Protein AF-A0A261C9C1-F1 (afdb_monomer_lite)

InterPro domains:
  IPR001841 Zinc finger, RING-type [PS50089] (159-203)
  IPR001841 Zinc finger, RING-type [SM00184] (159-202)
  IPR003903 Ubiquitin interacting motif [PS50330] (101-120)
  IPR013083 Zinc finger, RING/FYVE/PHD-type [G3DSA:3.30.40.10] (145-236)
  IPR027370 Zinc finger, RING-type, eukaryotic [PF13445] (159-200)
  IPR052667 E3 ubiquitin-protein ligase RING-type [PTHR47156] (138-221)

Sequence (273 aa):
FWSFWGVNLYLCGGLQILGKKTDESNWQCFLARSTYPPSLVWRIEYKIRTKNGVETVGTEDKRFFNVFWIPFREDPKYFVNGKMTIECHVEVYEIDEYGISEENELQAAISLSKKEFEKAIAKEQKKAKEEQKAKEKQKAKEEQKAKQEQKKKKDTLSCNICLEKYGEEGDRTPRVLDCGHTLCFGCCKQIAQPNQIQCPFCRVVTQLTGRTIYNLPKNYLETCMNQIKTVENIRAVTSENPKEIDHDVLAFLLQKSLSFFKNNFSKFYVSNC

Secondary structure (DSSP, 8-state):
-----------SSSEEEEEEE-SSSEEEEEEEES---TTEEEEEEEEEEETTEEEE-S--S----S--EEEEE--GGGEETTEE-EEEEEEEEE--TT--THHHHHHHHHHHHHHHHHHHHHHHHHHHHHHHHHHHHHHHHHHHHHHHHHHHHHHHTB-TTT-PBP-SSGGG-EEE-TTS-EEEHHHHHHHEETTEEE-TTT--EEE-TT--GGGSPB-HHHHHTTT--SHHHHHTTS-SSTTSS-HHHHHHHHHHHHHHHHHHHHHHTTS--

Foldseek 3Di:
DDDQPADDDDDDQAKGWGWDDPDPWKIKIFIDHDDDDPFKWKDKWKWKQFPVGIDTQDDPPPDTDPGRMGMDTDDPRQADVNDIDMDMDMDMDGDDPPDDDPVVVVVVVVVVVVVVVVVVVVVVVVVVVVVVVVVVVVVVVVVVVVVVVVVVLQVLQAFPPPSDGADDDDQSFWFAAPVRDIHGLVVCVVQDDPFWHQDPPPRDIRGQVVHDSVPGDTPCVSVLVVVPPDPVSVPVVAPPDPVPGDPVNVVVVVVVVVVVCVVCVVVVVVPPD

Structure (mmCIF, N/CA/C/O backbone):
data_AF-A0A261C9C1-F1
#
_entry.id   AF-A0A261C9C1-F1
#
loop_
_atom_site.group_PDB
_atom_site.id
_atom_site.type_symbol
_atom_site.label_atom_id
_atom_site.label_alt_id
_atom_site.label_comp_id
_atom_site.label_asym_id
_atom_site.label_entity_id
_atom_site.label_seq_id
_atom_site.pdbx_PDB_ins_code
_atom_site.Cartn_x
_atom_site.Cartn_y
_atom_site.Cartn_z
_atom_site.occupancy
_atom_site.B_iso_or_equiv
_atom_site.auth_seq_id
_atom_site.auth_comp_id
_atom_site.auth_asym_id
_atom_site.auth_atom_id
_atom_site.pdbx_PDB_model_num
ATOM 1 N N . PHE A 1 1 ? 61.785 18.010 -74.880 1.00 22.05 1 PHE A N 1
ATOM 2 C CA . PHE A 1 1 ? 60.661 17.451 -75.654 1.00 22.05 1 PHE A CA 1
ATOM 3 C C . PHE A 1 1 ? 59.808 16.626 -74.704 1.00 22.05 1 PHE A C 1
ATOM 5 O O . PHE A 1 1 ? 60.211 15.535 -74.334 1.00 22.05 1 PHE A O 1
ATOM 12 N N . TRP A 1 2 ? 58.711 17.198 -74.206 1.00 22.80 2 TRP A N 1
ATOM 13 C CA . TRP A 1 2 ? 57.797 16.526 -73.279 1.00 22.80 2 TRP A CA 1
ATOM 14 C C . TRP A 1 2 ? 56.687 15.879 -74.101 1.00 22.80 2 TRP A C 1
ATOM 16 O O . TRP A 1 2 ? 55.771 16.557 -74.557 1.00 22.80 2 TRP A O 1
ATOM 26 N N . SER A 1 3 ? 56.811 14.584 -74.363 1.00 23.52 3 SER A N 1
ATOM 27 C CA . SER A 1 3 ? 55.828 13.839 -75.145 1.00 23.52 3 SER A CA 1
ATOM 28 C C . SER A 1 3 ? 54.695 13.391 -74.219 1.00 23.52 3 SER A C 1
ATOM 30 O O . SER A 1 3 ? 54.797 12.352 -73.571 1.00 23.52 3 SER A O 1
ATOM 32 N N . PHE A 1 4 ? 53.624 14.182 -74.128 1.00 26.69 4 PHE A N 1
ATOM 33 C CA . PHE A 1 4 ? 52.354 13.743 -73.544 1.00 26.69 4 PHE A CA 1
ATOM 34 C C . PHE A 1 4 ? 51.739 12.675 -74.459 1.00 26.69 4 PHE A C 1
ATOM 36 O O . PHE A 1 4 ? 51.165 12.996 -75.497 1.00 26.69 4 PHE A O 1
ATOM 43 N N . TRP A 1 5 ? 51.856 11.400 -74.093 1.00 29.52 5 TRP A N 1
ATOM 44 C CA . TRP A 1 5 ? 51.080 10.337 -74.731 1.00 29.52 5 TRP A CA 1
ATOM 45 C C . TRP A 1 5 ? 49.722 10.251 -74.033 1.00 29.52 5 TRP A C 1
ATOM 47 O O . TRP A 1 5 ? 49.557 9.559 -73.032 1.00 29.52 5 TRP A O 1
ATOM 57 N N . GLY A 1 6 ? 48.764 11.034 -74.530 1.00 28.84 6 GLY A N 1
ATOM 58 C CA . GLY A 1 6 ? 47.377 10.997 -74.078 1.00 28.84 6 GLY A CA 1
ATOM 59 C C . GLY A 1 6 ? 46.675 9.737 -74.578 1.00 28.84 6 GLY A C 1
ATOM 60 O O . GLY A 1 6 ? 46.529 9.544 -75.784 1.00 28.84 6 GLY A O 1
ATOM 61 N N . VAL A 1 7 ? 46.208 8.899 -73.654 1.00 33.34 7 VAL A N 1
ATOM 62 C CA . VAL A 1 7 ? 45.236 7.839 -73.941 1.00 33.34 7 VAL A CA 1
ATOM 63 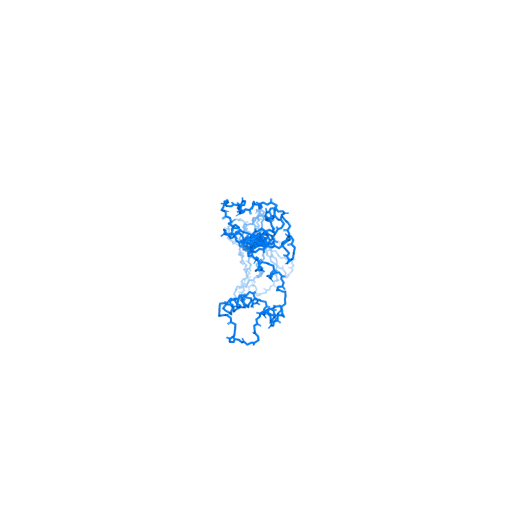C C . VAL A 1 7 ? 43.887 8.321 -73.412 1.00 33.34 7 VAL A C 1
ATOM 65 O O . VAL A 1 7 ? 43.642 8.321 -72.210 1.00 33.34 7 VAL A O 1
ATOM 68 N N . ASN A 1 8 ? 43.027 8.792 -74.317 1.00 34.25 8 ASN A N 1
ATOM 69 C CA . ASN A 1 8 ? 41.633 9.120 -74.017 1.00 34.25 8 ASN A CA 1
ATOM 70 C C . ASN A 1 8 ? 40.833 7.815 -73.886 1.00 34.25 8 ASN A C 1
ATOM 72 O O . ASN A 1 8 ? 40.664 7.111 -74.881 1.00 34.25 8 ASN A O 1
ATOM 76 N N . LEU A 1 9 ? 40.303 7.514 -72.697 1.00 33.41 9 LEU A N 1
ATOM 77 C CA . LEU A 1 9 ? 39.276 6.486 -72.514 1.00 33.41 9 LEU A CA 1
ATOM 78 C C . LEU A 1 9 ? 38.074 7.070 -71.751 1.00 33.41 9 LEU A C 1
ATOM 80 O O . LEU A 1 9 ? 38.187 7.448 -70.593 1.00 33.41 9 LEU A O 1
ATOM 84 N N . TYR A 1 10 ? 36.949 7.132 -72.467 1.00 32.03 10 TYR A N 1
ATOM 85 C CA . TYR A 1 10 ? 35.548 7.285 -72.051 1.00 32.03 10 TYR A CA 1
ATOM 86 C C . TYR A 1 10 ? 35.168 8.366 -71.019 1.00 32.03 10 TYR A C 1
ATOM 88 O O . TYR A 1 10 ? 35.300 8.235 -69.807 1.00 32.03 10 TYR A O 1
ATOM 96 N N . LEU A 1 11 ? 34.551 9.415 -71.571 1.00 36.16 11 LEU A N 1
ATOM 97 C CA . LEU A 1 11 ? 33.866 10.510 -70.897 1.00 36.16 11 LEU A CA 1
ATOM 98 C C . LEU A 1 11 ? 32.536 10.050 -70.283 1.00 36.16 11 LEU A C 1
ATOM 100 O O . LEU A 1 11 ? 31.556 9.845 -70.995 1.00 36.16 11 LEU A O 1
ATOM 104 N N . CYS A 1 12 ? 32.458 10.060 -68.957 1.00 35.34 12 CYS A N 1
ATOM 105 C CA . CYS A 1 12 ? 31.264 10.555 -68.282 1.00 35.34 12 CYS A CA 1
ATOM 106 C C . CYS A 1 12 ? 31.709 11.669 -67.320 1.00 35.34 12 CYS A C 1
ATOM 108 O O . CYS A 1 12 ? 32.380 11.417 -66.323 1.00 35.34 12 CYS A O 1
ATOM 110 N N . GLY A 1 13 ? 31.422 12.931 -67.659 1.00 47.66 13 GLY A N 1
ATOM 111 C CA . GLY A 1 13 ? 31.551 14.055 -66.720 1.00 47.66 13 GLY A CA 1
ATOM 112 C C . GLY A 1 13 ? 32.915 14.756 -66.577 1.00 47.66 13 GLY A C 1
ATOM 113 O O . GLY A 1 13 ? 33.110 15.443 -65.575 1.00 47.66 13 GLY A O 1
ATOM 114 N N . GLY A 1 14 ? 33.844 14.658 -67.534 1.00 54.84 14 GLY A N 1
ATOM 115 C CA . GLY A 1 14 ? 35.066 15.491 -67.540 1.00 54.84 14 GLY A CA 1
ATOM 116 C C . GLY A 1 14 ? 36.196 15.031 -66.605 1.00 54.84 14 GLY A C 1
ATOM 117 O O . GLY A 1 14 ? 37.011 15.848 -66.181 1.00 54.84 14 GLY A O 1
ATOM 118 N N . LEU A 1 15 ? 36.226 13.740 -66.272 1.00 57.50 15 LEU A N 1
ATOM 119 C CA . LEU A 1 15 ? 37.323 13.075 -65.564 1.00 57.50 15 LEU A CA 1
ATOM 120 C C . LEU A 1 15 ? 38.410 12.634 -66.554 1.00 57.50 15 LEU A C 1
ATOM 122 O O . LEU A 1 15 ? 38.095 12.101 -67.616 1.00 57.50 15 LEU A O 1
ATOM 126 N N . GLN A 1 16 ? 39.678 12.853 -66.210 1.00 61.84 16 GLN A N 1
ATOM 127 C CA . GLN A 1 16 ? 40.841 12.471 -67.016 1.00 61.84 16 GLN A CA 1
ATOM 128 C C . GLN A 1 16 ? 41.839 11.685 -66.172 1.00 61.84 16 GLN A C 1
ATOM 130 O O . GLN A 1 16 ? 42.144 12.081 -65.053 1.00 61.84 16 GLN A O 1
ATOM 135 N N . ILE A 1 17 ? 42.389 10.600 -66.716 1.00 67.56 17 ILE A N 1
ATOM 136 C CA . ILE A 1 17 ? 43.522 9.900 -66.103 1.00 67.56 17 ILE A CA 1
ATOM 137 C C . ILE A 1 17 ? 44.801 10.485 -66.693 1.00 67.56 17 ILE A C 1
ATOM 139 O O . ILE A 1 17 ? 44.991 10.491 -67.909 1.00 67.56 17 ILE A O 1
ATOM 143 N N . LEU A 1 18 ? 45.681 10.975 -65.830 1.00 67.31 18 LEU A N 1
ATOM 144 C CA . LEU A 1 18 ? 46.956 11.565 -66.205 1.00 67.31 18 LEU A CA 1
ATOM 145 C C . LEU A 1 18 ? 48.093 10.736 -65.614 1.00 67.31 18 LEU A C 1
ATOM 147 O O . LEU A 1 18 ? 48.081 10.383 -64.438 1.00 67.31 18 LEU A O 1
ATOM 151 N N . GLY A 1 19 ? 49.084 10.422 -66.445 1.00 71.44 19 GLY A N 1
ATOM 152 C CA . GLY A 1 19 ? 50.324 9.775 -66.028 1.00 71.44 19 GLY A CA 1
ATOM 153 C C . GLY A 1 19 ? 51.467 10.781 -65.994 1.00 71.44 19 GLY A C 1
ATOM 154 O O . GLY A 1 19 ? 51.681 11.512 -66.962 1.00 71.44 19 GLY A O 1
ATOM 155 N N . LYS A 1 20 ? 52.222 10.806 -64.897 1.00 73.00 20 LYS A N 1
ATOM 156 C CA . LYS A 1 20 ? 53.445 11.594 -64.748 1.00 73.00 20 LYS A CA 1
ATOM 157 C C . LYS A 1 20 ? 54.581 10.693 -64.276 1.00 73.00 20 LYS A C 1
ATOM 159 O O . LYS A 1 20 ? 54.454 10.007 -63.267 1.00 73.00 20 LYS A O 1
ATOM 164 N N . LYS A 1 21 ? 55.714 10.739 -64.975 1.00 73.94 21 LYS A N 1
ATOM 165 C CA . LYS A 1 21 ? 56.963 10.125 -64.516 1.00 73.94 21 LYS A CA 1
ATOM 166 C C . LYS A 1 21 ? 57.607 11.045 -63.473 1.00 73.94 21 LYS A C 1
ATOM 168 O O . LYS A 1 21 ? 57.792 12.233 -63.746 1.00 73.94 21 LYS A O 1
ATOM 173 N N . THR A 1 22 ? 57.859 10.541 -62.266 1.00 69.25 22 THR A N 1
ATOM 174 C CA . THR A 1 22 ? 58.427 11.341 -61.163 1.00 69.25 22 THR A CA 1
ATOM 175 C C . THR A 1 22 ? 59.947 11.277 -61.116 1.00 69.25 22 THR A C 1
ATOM 177 O O . THR A 1 22 ? 60.575 12.265 -60.753 1.00 69.25 22 THR A O 1
ATOM 180 N N . ASP A 1 23 ? 60.527 10.152 -61.531 1.00 74.19 23 ASP A N 1
ATOM 181 C CA . ASP A 1 23 ? 61.964 9.940 -61.735 1.00 74.19 23 ASP A CA 1
ATOM 182 C C . ASP A 1 23 ? 62.184 8.805 -62.756 1.00 74.19 23 ASP A C 1
ATOM 184 O O . ASP A 1 23 ? 61.228 8.326 -63.362 1.00 74.19 23 ASP A O 1
ATOM 188 N N . GLU A 1 24 ? 63.426 8.362 -62.978 1.00 67.38 24 GLU A N 1
ATOM 189 C CA . GLU A 1 24 ? 63.759 7.330 -63.974 1.00 67.38 24 GLU A CA 1
ATOM 190 C C . GLU A 1 24 ? 63.031 5.991 -63.780 1.00 67.38 24 GLU A C 1
ATOM 192 O O . GLU A 1 24 ? 62.862 5.264 -64.759 1.00 67.38 24 GLU A O 1
ATOM 197 N N . SER A 1 25 ? 62.576 5.677 -62.564 1.00 69.19 25 SER A N 1
ATOM 198 C CA . SER A 1 25 ? 61.991 4.381 -62.200 1.00 69.19 25 SER A CA 1
ATOM 199 C C . SER A 1 25 ? 60.564 4.457 -61.652 1.00 69.19 25 SER A C 1
ATOM 201 O O . SER A 1 25 ? 59.957 3.407 -61.451 1.00 69.19 25 SER A O 1
ATOM 203 N N . ASN A 1 26 ? 60.017 5.644 -61.386 1.00 71.06 26 ASN A N 1
ATOM 204 C CA . ASN A 1 26 ? 58.726 5.802 -60.720 1.00 71.06 26 ASN A CA 1
ATOM 205 C C . ASN A 1 26 ? 57.710 6.564 -61.572 1.00 71.06 26 ASN A C 1
ATOM 207 O O . ASN A 1 26 ? 57.992 7.616 -62.156 1.00 71.06 26 ASN A O 1
ATOM 211 N N . TRP A 1 27 ? 56.490 6.036 -61.576 1.00 69.62 27 TRP A N 1
ATOM 212 C CA . TRP A 1 27 ? 55.330 6.631 -62.215 1.00 69.62 27 TRP A CA 1
ATOM 213 C C . TRP A 1 27 ? 54.269 6.964 -61.174 1.00 69.62 27 TRP A C 1
ATOM 215 O O . TRP A 1 27 ? 54.054 6.243 -60.200 1.00 69.62 27 TRP A O 1
ATOM 225 N N . GLN A 1 28 ? 53.579 8.072 -61.411 1.00 68.38 28 GLN A N 1
ATOM 226 C CA . GLN A 1 28 ? 52.366 8.445 -60.708 1.00 68.38 28 GLN A CA 1
ATOM 227 C C . GLN A 1 28 ? 51.236 8.565 -61.720 1.00 68.38 28 GLN A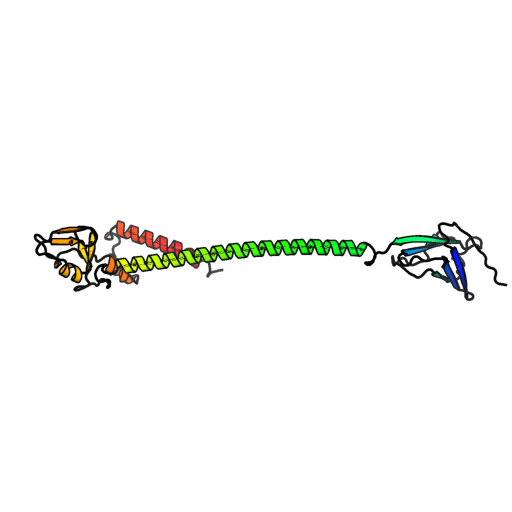 C 1
ATOM 229 O O . GLN A 1 28 ? 51.334 9.323 -62.687 1.00 68.38 28 GLN A O 1
ATOM 234 N N . CYS A 1 29 ? 50.152 7.838 -61.481 1.00 72.00 29 CYS A N 1
ATOM 235 C CA . CYS A 1 29 ? 48.903 8.027 -62.206 1.00 72.00 29 CYS A CA 1
ATOM 236 C C . CYS A 1 29 ? 47.905 8.721 -61.295 1.00 72.00 29 CYS A C 1
ATOM 238 O O . CYS A 1 29 ? 47.776 8.348 -60.133 1.00 72.00 29 CYS A O 1
ATOM 240 N N . PHE A 1 30 ? 47.210 9.730 -61.807 1.00 66.69 30 PHE A N 1
ATOM 241 C CA . PHE A 1 30 ? 46.207 10.454 -61.044 1.00 66.69 30 PHE A CA 1
ATOM 242 C C . PHE A 1 30 ? 44.971 10.778 -61.867 1.00 66.69 30 PHE A C 1
ATOM 244 O O . PHE A 1 30 ? 45.040 10.975 -63.080 1.00 66.69 30 PHE A O 1
ATOM 251 N N . LEU A 1 31 ? 43.835 10.831 -61.185 1.00 67.00 31 LEU A N 1
ATOM 252 C CA . LEU A 1 31 ? 42.554 11.214 -61.748 1.00 67.00 31 LEU A CA 1
ATOM 253 C C . LEU A 1 31 ? 42.362 12.725 -61.561 1.00 67.00 31 LEU A C 1
ATOM 255 O O . LEU A 1 31 ? 42.351 13.226 -60.440 1.00 67.00 31 LEU A O 1
ATOM 259 N N . ALA A 1 32 ? 42.233 13.463 -62.659 1.00 60.44 32 ALA A N 1
ATOM 260 C CA . ALA A 1 32 ? 42.021 14.904 -62.676 1.00 60.44 32 ALA A CA 1
ATOM 261 C C . ALA A 1 32 ? 40.589 15.247 -63.110 1.00 60.44 32 ALA A C 1
ATOM 263 O O . ALA A 1 32 ? 40.065 14.676 -64.067 1.00 60.44 32 ALA A O 1
ATOM 264 N N . ARG A 1 33 ? 39.967 16.223 -62.437 1.00 62.78 33 ARG A N 1
ATOM 265 C CA . ARG A 1 33 ? 38.695 16.844 -62.843 1.00 62.78 33 ARG A CA 1
ATOM 266 C C . ARG A 1 33 ? 38.773 18.362 -62.679 1.00 62.78 33 ARG A C 1
ATOM 268 O O . ARG A 1 33 ? 39.450 18.853 -61.781 1.00 62.78 33 ARG A O 1
ATOM 275 N N . SER A 1 34 ? 38.071 19.099 -63.542 1.00 48.66 34 SER A N 1
ATOM 276 C CA . SER A 1 34 ? 38.115 20.570 -63.578 1.00 48.66 34 SER A CA 1
ATOM 277 C C . SER A 1 34 ? 37.261 21.274 -62.510 1.00 48.66 34 SER A C 1
ATOM 279 O O . SER A 1 34 ? 37.490 22.456 -62.267 1.00 48.66 34 SER A O 1
ATOM 281 N N . THR A 1 35 ? 36.280 20.608 -61.889 1.00 51.56 35 THR A N 1
ATOM 282 C CA . THR A 1 35 ? 35.366 21.216 -60.903 1.00 51.56 35 THR A CA 1
ATOM 283 C C . THR A 1 35 ? 34.941 20.202 -59.836 1.00 51.56 35 THR A C 1
ATOM 285 O O . THR A 1 35 ? 34.535 19.085 -60.160 1.00 51.56 35 THR A O 1
ATOM 288 N N . TYR A 1 36 ? 35.035 20.595 -58.560 1.00 55.22 36 TYR A N 1
ATOM 289 C CA . TYR A 1 36 ? 34.700 19.758 -57.401 1.00 55.22 36 TYR A CA 1
ATOM 290 C C . TYR A 1 36 ? 33.465 20.306 -56.669 1.00 55.22 36 TYR A C 1
ATOM 292 O O . TYR A 1 36 ? 33.512 21.438 -56.186 1.00 55.22 36 TYR A O 1
ATOM 300 N N . PRO A 1 37 ? 32.383 19.523 -56.520 1.00 53.97 37 PRO A N 1
ATOM 301 C CA . PRO A 1 37 ? 31.408 19.734 -55.455 1.00 53.97 37 PRO A CA 1
ATOM 302 C C . PRO A 1 37 ? 32.034 19.299 -54.112 1.00 53.97 37 PRO A C 1
ATOM 304 O O . PRO A 1 37 ? 32.495 18.160 -54.025 1.00 53.97 37 PRO A O 1
ATOM 307 N N . PRO A 1 38 ? 32.065 20.149 -53.069 1.00 52.56 38 PRO A N 1
ATOM 308 C CA . PRO A 1 38 ? 32.711 19.836 -51.785 1.00 52.56 38 PRO A CA 1
ATOM 309 C C . PRO A 1 38 ? 32.107 18.653 -51.005 1.00 52.56 38 PRO A C 1
ATOM 311 O O . PRO A 1 38 ? 32.744 18.157 -50.083 1.00 52.56 38 PRO A O 1
ATOM 314 N N . SER A 1 39 ? 30.890 18.218 -51.343 1.00 54.69 39 SER A N 1
ATOM 315 C CA . SER A 1 39 ? 30.097 17.225 -50.598 1.00 54.69 39 SER A CA 1
ATOM 316 C C . SER A 1 39 ? 30.191 15.789 -51.130 1.00 54.69 39 SER A C 1
ATOM 318 O O . SER A 1 39 ? 29.520 14.897 -50.611 1.00 54.69 39 SER A O 1
ATOM 320 N N . LEU A 1 40 ? 30.989 15.552 -52.176 1.00 57.31 40 LEU A N 1
ATOM 321 C CA . LEU A 1 40 ? 31.121 14.231 -52.788 1.00 57.31 40 LEU A CA 1
ATOM 322 C C . LEU A 1 40 ? 32.403 13.546 -52.343 1.00 57.31 40 LEU A C 1
ATOM 324 O O . LEU A 1 40 ? 33.500 14.072 -52.537 1.00 57.31 40 LEU A O 1
ATOM 328 N N . VAL A 1 41 ? 32.261 12.327 -51.836 1.00 59.25 41 VAL A N 1
ATOM 329 C CA . VAL A 1 41 ? 33.380 11.456 -51.493 1.00 59.25 41 VAL A CA 1
ATOM 330 C C . VAL A 1 41 ? 33.450 10.266 -52.439 1.00 59.25 41 VAL A C 1
ATOM 332 O O . VAL A 1 41 ? 32.442 9.761 -52.927 1.00 59.25 41 VAL A O 1
ATOM 335 N N . TRP A 1 42 ? 34.681 9.868 -52.752 1.00 61.44 42 TRP A N 1
ATOM 336 C CA . TRP A 1 42 ? 34.996 8.992 -53.868 1.00 61.44 42 TRP A CA 1
ATOM 337 C C . TRP A 1 42 ? 35.684 7.740 -53.343 1.00 61.44 42 TRP A C 1
ATOM 339 O O . TRP A 1 42 ? 36.585 7.808 -52.501 1.00 61.44 42 TRP A O 1
ATOM 349 N N . ARG A 1 43 ? 35.286 6.592 -53.879 1.00 64.81 43 ARG A N 1
ATOM 350 C CA . ARG A 1 43 ? 36.057 5.358 -53.800 1.00 64.81 43 ARG A CA 1
ATOM 351 C C . ARG A 1 43 ? 36.640 5.102 -55.180 1.00 64.81 43 ARG A C 1
ATOM 353 O O . ARG A 1 43 ? 35.903 5.047 -56.160 1.00 64.81 43 ARG A O 1
ATOM 360 N N . ILE A 1 44 ? 37.962 4.992 -55.250 1.00 65.25 44 ILE A N 1
ATOM 361 C CA . ILE A 1 44 ? 38.682 4.806 -56.507 1.00 65.25 44 ILE A CA 1
ATOM 362 C C . ILE A 1 44 ? 39.454 3.494 -56.424 1.00 65.25 44 ILE A C 1
ATOM 364 O O . ILE A 1 44 ? 40.303 3.329 -55.551 1.00 65.25 44 ILE A O 1
ATOM 368 N N . GLU A 1 45 ? 39.169 2.574 -57.338 1.00 70.56 45 GLU A N 1
ATOM 369 C CA . GLU A 1 45 ? 39.910 1.328 -57.508 1.00 70.56 45 GLU A CA 1
ATOM 370 C C . GLU A 1 45 ? 40.701 1.386 -58.819 1.00 70.56 45 GLU A C 1
ATOM 372 O O . GLU A 1 45 ? 40.133 1.552 -59.901 1.00 70.56 45 GLU A O 1
ATOM 377 N N . TYR A 1 46 ? 42.021 1.228 -58.730 1.00 71.19 46 TYR A N 1
ATOM 378 C CA . TYR A 1 46 ? 42.898 1.150 -59.894 1.00 71.19 46 TYR A CA 1
ATOM 379 C C . TYR A 1 46 ? 43.293 -0.297 -60.169 1.00 71.19 46 TYR A C 1
ATOM 381 O O . TYR A 1 46 ? 43.744 -1.019 -59.277 1.00 71.19 46 TYR A O 1
ATOM 389 N N . LYS A 1 47 ? 43.171 -0.707 -61.428 1.00 74.94 47 LYS A N 1
ATOM 390 C CA . LYS A 1 47 ? 43.544 -2.031 -61.921 1.00 74.94 47 LYS A CA 1
ATOM 391 C C . LYS A 1 47 ? 44.580 -1.895 -63.023 1.00 74.94 47 LYS A C 1
ATOM 393 O O . LYS A 1 47 ? 44.411 -1.099 -63.944 1.00 74.94 47 LYS A O 1
ATOM 398 N N . ILE A 1 48 ? 45.651 -2.676 -62.943 1.00 76.69 48 ILE A N 1
ATOM 399 C CA . ILE A 1 48 ? 46.679 -2.751 -63.979 1.00 76.69 48 ILE A CA 1
ATOM 400 C C . ILE A 1 48 ? 46.592 -4.094 -64.690 1.00 76.69 48 ILE A C 1
ATOM 402 O O . ILE A 1 48 ? 46.446 -5.147 -64.067 1.00 76.69 48 ILE A O 1
ATOM 406 N N . ARG A 1 49 ? 46.700 -4.075 -66.016 1.00 77.19 49 ARG A N 1
ATOM 407 C CA . ARG A 1 49 ? 46.774 -5.312 -66.791 1.00 77.19 49 ARG A CA 1
ATOM 408 C C . ARG A 1 49 ? 48.212 -5.820 -66.821 1.00 77.19 49 ARG A C 1
ATOM 410 O O . ARG A 1 49 ? 49.119 -5.092 -67.213 1.00 77.19 49 ARG A O 1
ATOM 417 N N . THR A 1 50 ? 48.406 -7.082 -66.461 1.00 80.75 50 THR A N 1
ATOM 418 C CA . THR A 1 50 ? 49.692 -7.784 -66.514 1.00 80.75 50 THR A CA 1
ATOM 419 C C . THR A 1 50 ? 49.613 -8.965 -67.476 1.00 80.75 50 THR A C 1
ATOM 421 O O . THR A 1 50 ? 48.543 -9.355 -67.948 1.00 80.75 50 THR A O 1
ATOM 424 N N . LYS A 1 51 ? 50.762 -9.576 -67.778 1.00 78.38 51 LYS A N 1
ATOM 425 C CA . LYS A 1 51 ? 50.814 -10.808 -68.587 1.00 78.38 51 LYS A CA 1
ATOM 426 C C . LYS A 1 51 ? 50.036 -11.981 -67.967 1.00 78.38 51 LYS A C 1
ATOM 428 O O . LYS A 1 51 ? 49.676 -12.907 -68.683 1.00 78.38 51 LYS A O 1
ATOM 433 N N . ASN A 1 52 ? 49.790 -11.931 -66.656 1.00 79.50 52 ASN A N 1
ATOM 434 C CA . ASN A 1 52 ? 49.123 -12.980 -65.888 1.00 79.50 52 ASN A CA 1
ATOM 435 C C . ASN A 1 52 ? 47.638 -12.671 -65.615 1.00 79.50 52 ASN A C 1
ATOM 437 O O . ASN A 1 52 ? 46.979 -13.458 -64.943 1.00 79.50 52 ASN A O 1
ATOM 441 N N . GLY A 1 53 ? 47.105 -11.546 -66.109 1.00 81.69 53 GLY A N 1
ATOM 442 C CA . GLY A 1 53 ? 45.718 -11.140 -65.877 1.00 81.69 53 GLY A CA 1
ATOM 443 C C . GLY A 1 53 ? 45.595 -9.670 -65.487 1.00 81.69 53 GLY A C 1
ATOM 444 O O . GLY A 1 53 ? 46.270 -8.811 -66.046 1.00 81.69 53 GLY A O 1
ATOM 445 N N . VAL A 1 54 ? 44.697 -9.369 -64.554 1.00 79.12 54 VAL A N 1
ATOM 446 C CA . VAL A 1 54 ? 44.485 -8.016 -64.025 1.00 79.12 54 VAL A CA 1
ATOM 447 C C . VAL A 1 54 ? 44.841 -8.027 -62.543 1.00 79.12 54 VAL A C 1
ATOM 449 O O . VAL A 1 54 ? 44.328 -8.857 -61.798 1.00 79.12 54 VAL A O 1
ATOM 452 N N . GLU A 1 55 ? 45.726 -7.127 -62.127 1.00 77.00 55 GLU A N 1
ATOM 453 C CA . GLU A 1 55 ? 46.122 -6.928 -60.731 1.00 77.00 55 GLU A CA 1
ATOM 454 C C . GLU A 1 55 ? 45.503 -5.619 -60.224 1.00 77.00 55 GLU A C 1
ATOM 456 O O . GLU A 1 55 ? 45.583 -4.589 -60.896 1.00 77.00 55 GLU A O 1
ATOM 461 N N . THR A 1 56 ? 44.887 -5.632 -59.041 1.00 70.31 56 THR A N 1
ATOM 462 C CA . THR A 1 56 ? 44.457 -4.393 -58.376 1.00 70.31 56 THR A CA 1
ATOM 463 C C . THR A 1 56 ? 45.688 -3.722 -57.768 1.00 70.31 56 THR A C 1
ATOM 465 O O . THR A 1 56 ? 46.407 -4.325 -56.975 1.00 70.31 56 THR A O 1
ATOM 468 N N . VAL A 1 57 ? 45.953 -2.475 -58.159 1.00 64.31 57 VAL A N 1
ATOM 469 C CA . VAL A 1 57 ? 47.102 -1.681 -57.697 1.00 64.31 57 VAL A CA 1
ATOM 470 C C . VAL A 1 57 ? 46.549 -0.451 -56.992 1.00 64.31 57 VAL A C 1
ATOM 472 O O . VAL A 1 57 ? 46.517 0.651 -57.530 1.00 64.31 57 VAL A O 1
ATOM 475 N N . GLY A 1 58 ? 46.013 -0.671 -55.798 1.00 59.78 58 GLY A N 1
ATOM 476 C CA . GLY A 1 58 ? 45.312 0.331 -55.004 1.00 59.78 58 GLY A CA 1
ATOM 477 C C . GLY A 1 58 ? 44.996 -0.205 -53.611 1.00 59.78 58 GLY A C 1
ATOM 478 O O . GLY A 1 58 ? 45.264 -1.366 -53.312 1.00 59.78 58 GLY A O 1
ATOM 479 N N . THR A 1 59 ? 44.466 0.646 -52.736 1.00 52.91 59 THR A N 1
ATOM 480 C CA . THR A 1 59 ? 44.157 0.269 -51.353 1.00 52.91 59 THR A CA 1
ATOM 481 C C . THR A 1 59 ? 42.996 -0.728 -51.309 1.00 52.91 59 THR A C 1
ATOM 483 O O . THR A 1 59 ? 41.872 -0.371 -51.647 1.00 52.91 59 THR A O 1
ATOM 486 N N . GLU A 1 60 ? 43.254 -1.954 -50.842 1.00 46.81 60 GLU A N 1
ATOM 487 C CA . GLU A 1 60 ? 42.208 -2.911 -50.422 1.00 46.81 60 GLU A CA 1
ATOM 488 C C . GLU A 1 60 ? 41.382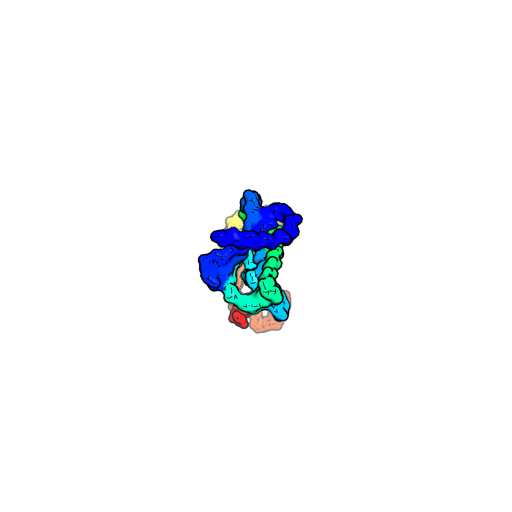 -2.367 -49.240 1.00 46.81 60 GLU A C 1
ATOM 490 O O . GLU A 1 60 ? 40.252 -2.793 -48.988 1.00 46.81 60 GLU A O 1
ATOM 495 N N . ASP A 1 61 ? 41.937 -1.384 -48.529 1.00 47.22 61 ASP A N 1
ATOM 496 C CA . ASP A 1 61 ? 41.255 -0.668 -47.470 1.00 47.22 61 ASP A CA 1
ATOM 497 C C . ASP A 1 61 ? 40.140 0.183 -48.072 1.00 47.22 61 ASP A C 1
ATOM 499 O O . ASP A 1 61 ? 40.396 1.160 -48.776 1.00 47.22 61 ASP A O 1
ATOM 503 N N . LYS A 1 62 ? 38.898 -0.169 -47.728 1.00 48.12 62 LYS A N 1
ATOM 504 C CA . LYS A 1 62 ? 37.618 0.493 -48.046 1.00 48.12 62 LYS A CA 1
ATOM 505 C C . LYS A 1 62 ? 37.513 1.963 -47.579 1.00 48.12 62 LYS A C 1
ATOM 507 O O . LYS A 1 62 ? 36.422 2.447 -47.292 1.00 48.12 62 LYS A O 1
ATOM 512 N N . ARG A 1 63 ? 38.633 2.666 -47.424 1.00 48.53 63 ARG A N 1
ATOM 513 C CA . ARG A 1 63 ? 38.727 4.038 -46.944 1.00 48.53 63 ARG A CA 1
ATOM 514 C C . ARG A 1 63 ? 38.431 5.012 -48.074 1.00 48.53 63 ARG A C 1
ATOM 516 O O . ARG A 1 63 ? 38.824 4.839 -49.223 1.00 48.53 63 ARG A O 1
ATOM 523 N N . PHE A 1 64 ? 37.722 6.058 -47.699 1.00 53.56 64 PHE A N 1
ATOM 524 C CA . PHE A 1 64 ? 37.379 7.176 -48.548 1.00 53.56 64 PHE A CA 1
ATOM 525 C C . PHE A 1 64 ? 38.553 8.153 -48.564 1.00 53.56 64 PHE A C 1
ATOM 527 O O . PHE A 1 64 ? 38.948 8.661 -47.514 1.00 53.56 64 PHE A O 1
ATOM 534 N N . PHE A 1 65 ? 39.152 8.385 -49.731 1.00 49.84 65 PHE A N 1
ATOM 535 C CA . PHE A 1 65 ? 40.359 9.202 -49.844 1.00 49.84 65 PHE A CA 1
ATOM 536 C C . PHE A 1 65 ? 40.109 10.464 -50.675 1.00 49.84 65 PHE A C 1
ATOM 538 O O . PHE A 1 65 ? 39.528 10.407 -51.752 1.00 49.84 65 PHE A O 1
ATOM 545 N N . ASN A 1 66 ? 40.685 11.584 -50.226 1.00 49.16 66 ASN A N 1
ATOM 546 C CA . ASN A 1 66 ? 40.976 12.760 -51.063 1.00 49.16 66 ASN A CA 1
ATOM 547 C C . ASN A 1 66 ? 42.259 12.570 -51.904 1.00 49.16 66 ASN A C 1
ATOM 549 O O . ASN A 1 66 ? 42.810 13.527 -52.447 1.00 49.16 66 ASN A O 1
ATOM 553 N N . VAL A 1 67 ? 42.803 11.350 -51.951 1.00 52.28 67 VAL A N 1
ATOM 554 C CA . VAL A 1 67 ? 44.060 11.040 -52.635 1.00 52.28 67 VAL A CA 1
ATOM 555 C C . VAL A 1 67 ? 43.727 10.475 -54.009 1.00 52.28 67 VAL A C 1
ATOM 557 O O . VAL A 1 67 ? 43.387 9.307 -54.160 1.00 52.28 67 VAL A O 1
ATOM 560 N N . PHE A 1 68 ? 43.815 11.335 -55.020 1.00 63.62 68 PHE A N 1
ATOM 561 C CA . PHE A 1 68 ? 43.443 11.026 -56.403 1.00 63.62 68 PHE A CA 1
ATOM 562 C C . PHE A 1 68 ? 44.567 10.369 -57.214 1.00 63.62 68 PHE A C 1
ATOM 564 O O . PHE A 1 68 ? 44.453 10.292 -58.434 1.00 63.62 68 PHE A O 1
ATOM 571 N N . TRP A 1 69 ? 45.659 9.932 -56.578 1.00 62.97 69 TRP A N 1
ATOM 572 C CA . TRP A 1 69 ? 46.850 9.429 -57.261 1.00 62.97 69 TRP A CA 1
ATOM 573 C C . TRP A 1 69 ? 47.361 8.110 -56.679 1.00 62.97 69 TRP A C 1
ATOM 575 O O . TRP A 1 69 ? 47.325 7.902 -55.469 1.00 62.97 69 TRP A O 1
ATOM 585 N N . ILE A 1 70 ? 47.871 7.244 -57.555 1.00 67.12 70 ILE A N 1
ATOM 586 C CA . ILE A 1 70 ? 48.558 5.999 -57.212 1.00 67.12 70 ILE A CA 1
ATOM 587 C C . ILE A 1 70 ? 50.014 6.043 -57.697 1.00 67.12 70 ILE A C 1
ATOM 589 O O . ILE A 1 70 ? 50.264 6.296 -58.882 1.00 67.12 70 ILE A O 1
ATOM 593 N N . PRO A 1 71 ? 51.000 5.813 -56.812 1.00 66.25 71 PRO A N 1
ATOM 594 C CA . PRO A 1 71 ? 52.374 5.576 -57.225 1.00 66.25 71 PRO A CA 1
ATOM 595 C C . PRO A 1 71 ? 52.585 4.111 -57.596 1.00 66.25 71 PRO A C 1
ATOM 597 O O . PRO A 1 71 ? 52.078 3.210 -56.929 1.00 66.25 71 PRO A O 1
ATOM 600 N N . PHE A 1 72 ? 53.422 3.861 -58.595 1.00 69.69 72 PHE A N 1
ATOM 601 C CA . PHE A 1 72 ? 53.982 2.535 -58.830 1.00 69.69 72 PHE A CA 1
ATOM 602 C C . PHE A 1 72 ? 55.358 2.629 -59.490 1.00 69.69 72 PHE A C 1
ATOM 604 O O . PHE A 1 72 ? 55.703 3.607 -60.157 1.00 69.69 72 PHE A O 1
ATOM 611 N N . ARG A 1 73 ? 56.160 1.586 -59.283 1.00 68.06 73 ARG A N 1
ATOM 612 C CA . ARG A 1 73 ? 57.483 1.455 -59.890 1.00 68.06 73 ARG A CA 1
ATOM 613 C C . ARG A 1 73 ? 57.348 0.905 -61.307 1.00 68.06 73 ARG A C 1
ATOM 615 O O . ARG A 1 73 ? 56.517 0.032 -61.552 1.00 68.06 73 ARG A O 1
ATOM 622 N N . GLU A 1 74 ? 58.173 1.399 -62.221 1.00 70.81 74 GLU A N 1
ATOM 623 C CA . GLU A 1 74 ? 58.309 0.853 -63.567 1.00 70.81 74 GLU A CA 1
ATOM 624 C C . GLU A 1 74 ? 58.811 -0.593 -63.461 1.00 70.81 74 GLU A C 1
ATOM 626 O O . GLU A 1 74 ? 59.961 -0.851 -63.107 1.00 70.81 74 GLU A O 1
ATOM 631 N N . ASP A 1 75 ? 57.905 -1.538 -63.700 1.00 74.69 75 ASP A N 1
ATOM 632 C CA . ASP A 1 75 ? 58.167 -2.971 -63.638 1.00 74.69 75 ASP A CA 1
ATOM 633 C C . ASP A 1 75 ? 57.770 -3.589 -64.987 1.00 74.69 75 ASP A C 1
ATOM 635 O O . ASP A 1 75 ? 56.619 -3.422 -65.416 1.00 74.69 75 ASP A O 1
ATOM 639 N N . PRO A 1 76 ? 58.679 -4.317 -65.668 1.00 79.81 76 PRO A N 1
ATOM 640 C CA . PRO A 1 76 ? 58.383 -4.993 -66.928 1.00 79.81 76 PRO A CA 1
ATOM 641 C C . PRO A 1 76 ? 57.121 -5.863 -66.896 1.00 79.81 76 PRO A C 1
ATOM 643 O O . PRO A 1 76 ? 56.499 -6.068 -67.937 1.00 79.81 76 PRO A O 1
ATOM 646 N N . LYS A 1 77 ? 56.700 -6.362 -65.724 1.00 80.81 77 LYS A N 1
ATOM 647 C CA . LYS A 1 77 ? 55.479 -7.171 -65.588 1.00 80.81 77 LYS A CA 1
ATOM 648 C C . LYS A 1 77 ? 54.187 -6.421 -65.946 1.00 80.81 77 LYS A C 1
ATOM 650 O O . LYS A 1 77 ? 53.205 -7.073 -66.304 1.00 80.81 77 LYS A O 1
ATOM 655 N N . TYR A 1 78 ? 54.187 -5.087 -65.876 1.00 77.19 78 TYR A N 1
ATOM 656 C CA . TYR A 1 78 ? 53.036 -4.229 -66.188 1.00 77.19 78 TYR A CA 1
ATOM 657 C C . TYR A 1 78 ? 52.913 -3.873 -67.677 1.00 77.19 78 TYR A C 1
ATOM 659 O O . TYR A 1 78 ? 51.949 -3.225 -68.086 1.00 77.19 78 TYR A O 1
ATOM 667 N N . PHE A 1 79 ? 53.870 -4.299 -68.504 1.00 78.44 79 PHE A N 1
ATOM 668 C CA . PHE A 1 79 ? 53.858 -4.061 -69.941 1.00 78.44 79 PHE A CA 1
ATOM 669 C C . PHE A 1 79 ? 53.490 -5.344 -70.682 1.00 78.44 79 PHE A C 1
ATOM 671 O O . PHE A 1 79 ? 54.217 -6.336 -70.657 1.00 78.44 79 PHE A O 1
ATOM 678 N N . VAL A 1 80 ? 52.371 -5.311 -71.402 1.00 77.94 80 VAL A N 1
ATOM 679 C CA . VAL A 1 80 ? 51.933 -6.397 -72.283 1.00 77.94 80 VAL A CA 1
ATOM 680 C C . VAL A 1 80 ? 52.080 -5.911 -73.721 1.00 77.94 80 VAL A C 1
ATOM 682 O O . VAL A 1 80 ? 51.480 -4.911 -74.112 1.00 77.94 80 VAL A O 1
ATOM 685 N N . ASN A 1 81 ? 52.921 -6.582 -74.515 1.00 81.69 81 ASN A N 1
ATOM 686 C CA . ASN A 1 81 ? 53.269 -6.172 -75.886 1.00 81.69 81 ASN A CA 1
ATOM 687 C C . ASN A 1 81 ? 53.800 -4.724 -75.976 1.00 81.69 81 ASN A C 1
ATOM 689 O O . ASN A 1 81 ? 53.434 -3.969 -76.877 1.00 81.69 81 ASN A O 1
ATOM 693 N N . GLY A 1 82 ? 54.622 -4.317 -75.001 1.00 75.25 82 GLY A N 1
ATOM 694 C CA . GLY A 1 82 ? 55.187 -2.964 -74.920 1.00 75.25 82 GLY A CA 1
ATOM 695 C C . GLY A 1 82 ? 54.184 -1.874 -74.529 1.00 75.25 82 GLY A C 1
ATOM 696 O O . GLY A 1 82 ? 54.536 -0.697 -74.540 1.00 75.25 82 GLY A O 1
ATOM 697 N N . LYS A 1 83 ? 52.944 -2.238 -74.176 1.00 74.50 83 LYS A N 1
ATOM 698 C CA . LYS A 1 83 ? 51.898 -1.305 -73.748 1.00 74.50 83 LYS A CA 1
ATOM 699 C C . LYS A 1 83 ? 51.504 -1.567 -72.300 1.00 74.50 83 LYS A C 1
ATOM 701 O O . LYS A 1 83 ? 51.247 -2.704 -71.914 1.00 74.50 83 LYS A O 1
ATOM 706 N N . MET A 1 84 ? 51.407 -0.497 -71.523 1.00 74.69 84 MET A N 1
ATOM 707 C CA . MET A 1 84 ? 50.827 -0.514 -70.183 1.00 74.69 84 MET A CA 1
ATOM 708 C C . MET A 1 84 ? 49.366 -0.068 -70.270 1.00 74.69 84 MET A C 1
ATOM 710 O O . MET A 1 84 ? 49.056 0.892 -70.973 1.00 74.69 84 MET A O 1
ATOM 714 N N . THR A 1 85 ? 48.465 -0.775 -69.587 1.00 76.00 85 THR A N 1
ATOM 715 C CA . THR A 1 85 ? 47.033 -0.435 -69.532 1.00 76.00 85 THR A CA 1
ATOM 716 C C . THR A 1 85 ? 46.590 -0.352 -68.080 1.00 76.00 85 THR A C 1
ATOM 718 O O . THR A 1 85 ? 46.763 -1.316 -67.333 1.00 76.00 85 THR A O 1
ATOM 721 N N . ILE A 1 86 ? 46.027 0.796 -67.704 1.00 73.12 86 ILE A N 1
ATOM 722 C CA . ILE A 1 86 ? 45.489 1.065 -66.369 1.00 73.12 86 ILE A CA 1
ATOM 723 C C . ILE A 1 86 ? 44.003 1.381 -66.519 1.00 73.12 86 ILE A C 1
ATOM 725 O O . ILE A 1 86 ? 43.624 2.243 -67.311 1.00 73.12 86 ILE A O 1
ATOM 729 N N . GLU A 1 87 ? 43.181 0.674 -65.756 1.00 72.56 87 GLU A N 1
ATOM 730 C CA . GLU A 1 87 ? 41.735 0.842 -65.672 1.00 72.56 87 GLU A CA 1
ATOM 731 C C . GLU A 1 87 ? 41.405 1.462 -64.300 1.00 72.56 87 GLU A C 1
ATOM 733 O O . GLU A 1 87 ? 41.938 1.039 -63.274 1.00 72.56 87 GLU A O 1
ATOM 738 N N . CYS A 1 88 ? 40.574 2.507 -64.276 1.00 69.44 88 CYS A N 1
ATOM 739 C CA . CYS A 1 88 ? 40.183 3.225 -63.058 1.00 69.44 88 CYS A CA 1
ATOM 740 C C . CYS A 1 88 ? 38.668 3.112 -62.872 1.00 69.44 88 CYS A C 1
ATOM 742 O O . CYS A 1 88 ? 37.906 3.545 -63.738 1.00 69.44 88 CYS A O 1
ATOM 744 N N . HIS A 1 89 ? 38.241 2.532 -61.753 1.00 67.75 89 HIS A N 1
ATOM 745 C CA . HIS A 1 89 ? 36.840 2.378 -61.376 1.00 67.75 89 HIS A CA 1
ATOM 746 C C . HIS A 1 89 ? 36.519 3.350 -60.245 1.00 67.75 89 HIS A C 1
ATOM 748 O O . HIS A 1 89 ? 37.200 3.365 -59.223 1.00 67.75 89 HIS A O 1
ATOM 754 N N . VAL A 1 90 ? 35.490 4.173 -60.436 1.00 65.06 90 VAL A N 1
ATOM 755 C CA . VAL A 1 90 ? 35.133 5.246 -59.506 1.00 65.06 90 VAL A CA 1
ATOM 756 C C . VAL A 1 90 ? 33.695 5.064 -59.040 1.00 65.06 90 VAL A C 1
ATOM 758 O O . VAL A 1 90 ? 32.778 5.077 -59.860 1.00 65.06 90 VAL A O 1
ATOM 761 N N . GLU A 1 91 ? 33.501 4.959 -57.728 1.00 63.28 91 GLU A N 1
ATOM 762 C CA . GLU A 1 91 ? 32.193 5.018 -57.071 1.00 63.28 91 GLU A CA 1
ATOM 763 C C . GLU A 1 91 ? 32.080 6.350 -56.313 1.00 63.28 91 GLU A C 1
ATOM 765 O O . GLU A 1 91 ? 32.990 6.734 -55.572 1.00 63.28 91 GLU A O 1
ATOM 770 N N . VAL A 1 92 ? 30.980 7.078 -56.519 1.00 59.56 92 VAL A N 1
ATOM 771 C CA . VAL A 1 92 ? 30.747 8.414 -55.945 1.00 59.56 92 VAL A CA 1
ATOM 772 C C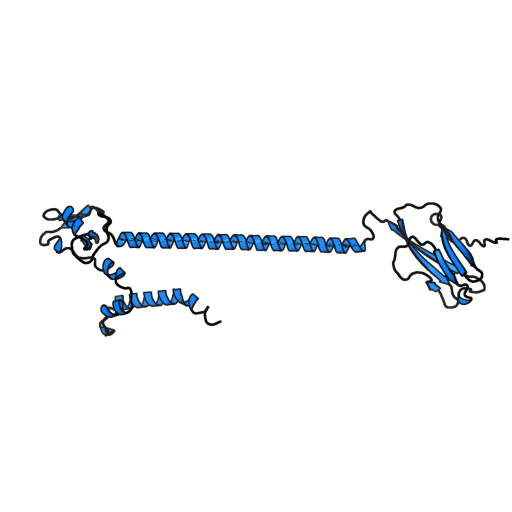 . VAL A 1 92 ? 29.619 8.337 -54.920 1.00 59.56 92 VAL A C 1
ATOM 774 O O . VAL A 1 92 ? 28.566 7.774 -55.211 1.00 59.56 92 VAL A O 1
ATOM 777 N N . TYR A 1 93 ? 29.834 8.935 -53.749 1.00 59.06 93 TYR A N 1
ATOM 778 C CA . TYR A 1 93 ? 28.877 8.995 -52.647 1.00 59.06 93 TYR A CA 1
ATOM 779 C C . TYR A 1 93 ? 28.616 10.449 -52.240 1.00 59.06 93 TYR A C 1
ATOM 781 O O . TYR A 1 93 ? 29.541 11.263 -52.201 1.00 59.06 93 TYR A O 1
ATOM 789 N N . GLU A 1 94 ? 27.365 10.762 -51.910 1.00 57.12 94 GLU A N 1
ATOM 790 C CA . GLU A 1 94 ? 26.983 12.014 -51.249 1.00 57.12 94 GLU A CA 1
ATOM 791 C C . GLU A 1 94 ? 27.154 11.851 -49.735 1.00 57.12 94 GLU A C 1
ATOM 793 O O . GLU A 1 94 ? 26.673 10.870 -49.168 1.00 57.12 94 GLU A O 1
ATOM 798 N N . ILE A 1 95 ? 27.855 12.785 -49.085 1.00 55.56 95 ILE A N 1
ATOM 799 C CA . ILE A 1 95 ? 27.934 12.840 -47.620 1.00 55.56 95 ILE A CA 1
ATOM 800 C C . ILE A 1 95 ? 27.045 13.981 -47.117 1.00 55.56 95 ILE A C 1
ATOM 802 O O . ILE A 1 95 ? 27.146 15.108 -47.608 1.00 55.56 95 ILE A O 1
ATOM 806 N N . ASP A 1 96 ? 26.196 13.697 -46.130 1.00 55.72 96 ASP A N 1
ATOM 807 C CA . ASP A 1 96 ? 25.544 14.702 -45.287 1.00 55.72 96 ASP A CA 1
ATOM 808 C C . ASP A 1 96 ? 26.439 15.084 -44.083 1.00 55.72 96 ASP A C 1
ATOM 810 O O . ASP A 1 96 ? 27.557 14.591 -43.939 1.00 55.72 96 ASP A O 1
ATOM 814 N N . GLU A 1 97 ? 25.999 16.007 -43.219 1.00 52.94 97 GLU A N 1
ATOM 815 C CA . GLU A 1 97 ? 26.799 16.541 -42.094 1.00 52.94 97 GLU A CA 1
ATOM 816 C C . GLU A 1 97 ? 27.314 15.481 -41.087 1.00 52.94 97 GLU A C 1
ATOM 818 O O . GLU A 1 97 ? 28.063 15.837 -40.174 1.00 52.94 97 GLU A O 1
ATOM 823 N N . TYR A 1 98 ? 26.967 14.193 -41.241 1.00 52.19 98 TYR A N 1
ATOM 824 C CA . TYR A 1 98 ? 27.216 13.144 -40.247 1.00 52.19 98 TYR A CA 1
ATOM 825 C C . TYR A 1 98 ? 28.010 11.911 -40.731 1.00 52.19 98 TYR A C 1
ATOM 827 O O . TYR A 1 98 ? 28.271 11.033 -39.914 1.00 52.19 98 TYR A O 1
ATOM 835 N N . GLY A 1 99 ? 28.483 11.844 -41.983 1.00 53.75 99 GLY A N 1
ATOM 836 C CA . GLY A 1 99 ? 29.356 10.743 -42.446 1.00 53.75 99 GLY A CA 1
ATOM 837 C C . GLY A 1 99 ? 28.632 9.502 -43.011 1.00 53.75 99 GLY A C 1
ATOM 838 O O . GLY A 1 99 ? 27.413 9.468 -43.134 1.00 53.75 99 GLY A O 1
ATOM 839 N N . ILE A 1 100 ? 29.398 8.482 -43.439 1.00 51.44 100 ILE A N 1
ATOM 840 C CA . ILE A 1 100 ? 28.911 7.322 -44.225 1.00 51.44 100 ILE A CA 1
ATOM 841 C C . ILE A 1 100 ? 27.943 6.419 -43.428 1.00 51.44 100 ILE A C 1
ATOM 843 O O . ILE A 1 100 ? 28.171 6.099 -42.265 1.00 51.44 100 ILE A O 1
ATOM 847 N N . SER A 1 101 ? 26.902 5.935 -44.114 1.00 53.38 101 SER A N 1
ATOM 848 C CA . SER A 1 101 ? 25.696 5.244 -43.620 1.00 53.38 101 SER A CA 1
ATOM 849 C C . SER A 1 101 ? 25.837 4.079 -42.619 1.00 53.38 101 SER A C 1
ATOM 851 O O . SER A 1 101 ? 24.833 3.723 -42.008 1.00 53.38 101 SER A O 1
ATOM 853 N N . GLU A 1 102 ? 27.010 3.474 -42.416 1.00 51.25 102 GLU A N 1
ATOM 854 C CA . GLU A 1 102 ? 27.177 2.347 -41.473 1.00 51.25 102 GLU A CA 1
ATOM 855 C C . GLU A 1 102 ? 27.165 2.788 -39.991 1.00 51.25 102 GLU A C 1
ATOM 857 O O . GLU A 1 102 ? 26.679 2.048 -39.135 1.00 51.25 102 GLU A O 1
ATOM 862 N N . GLU A 1 103 ? 27.610 4.008 -39.658 1.00 51.19 103 GLU A N 1
ATOM 863 C CA . GLU A 1 103 ? 27.540 4.526 -38.275 1.00 51.19 103 GLU A CA 1
ATOM 864 C C . GLU A 1 103 ? 26.102 4.874 -37.841 1.00 51.19 103 GLU A C 1
ATOM 866 O O . GLU A 1 103 ? 25.762 4.788 -36.655 1.00 51.19 103 GLU A O 1
ATOM 871 N N . ASN A 1 104 ? 25.221 5.183 -38.797 1.00 54.81 104 ASN A N 1
ATOM 872 C CA . ASN A 1 104 ? 23.838 5.586 -38.534 1.00 54.81 104 ASN A CA 1
ATOM 873 C C . ASN A 1 104 ? 22.954 4.427 -38.043 1.00 54.81 104 ASN A C 1
ATOM 875 O O . ASN A 1 104 ? 22.114 4.624 -37.160 1.00 54.81 104 ASN A O 1
ATOM 879 N N . GLU A 1 105 ? 23.154 3.207 -38.548 1.00 61.91 105 GLU A N 1
ATOM 880 C CA . GLU A 1 105 ? 22.376 2.036 -38.118 1.00 61.91 105 GLU A CA 1
ATOM 881 C C . GLU A 1 105 ? 22.705 1.630 -36.675 1.00 61.91 105 GLU A C 1
ATOM 883 O O . GLU A 1 105 ? 21.806 1.331 -35.882 1.00 61.91 105 GLU A O 1
ATOM 888 N N . LEU A 1 106 ? 23.986 1.698 -36.299 1.00 71.75 106 LEU A N 1
ATOM 889 C CA . LEU A 1 106 ? 24.431 1.396 -34.941 1.00 71.75 106 LEU A CA 1
ATOM 890 C C . LEU A 1 106 ? 23.893 2.423 -33.933 1.00 71.75 106 LEU A C 1
ATOM 892 O O . LEU A 1 106 ? 23.374 2.046 -32.879 1.00 71.75 106 LEU A O 1
ATOM 896 N N . GLN A 1 107 ? 23.943 3.716 -34.266 1.00 71.69 107 GLN A N 1
ATOM 897 C CA . GLN A 1 107 ? 23.379 4.779 -33.426 1.00 71.69 107 GLN A CA 1
ATOM 898 C C . GLN A 1 107 ? 21.855 4.647 -33.280 1.00 71.69 107 GLN A C 1
ATOM 900 O O . GLN A 1 107 ? 21.314 4.782 -32.175 1.00 71.69 107 GLN A O 1
ATOM 905 N N . ALA A 1 108 ? 21.151 4.305 -34.364 1.00 74.44 108 ALA A N 1
ATOM 906 C CA . ALA A 1 108 ? 19.717 4.044 -34.325 1.00 74.44 108 ALA A CA 1
ATOM 907 C C . ALA A 1 108 ? 19.381 2.857 -33.403 1.00 74.44 108 ALA A C 1
ATOM 909 O O . ALA A 1 108 ? 18.510 2.990 -32.536 1.00 74.44 108 ALA A O 1
ATOM 910 N N . ALA A 1 109 ? 20.110 1.742 -33.511 1.00 77.56 109 ALA A N 1
ATOM 911 C CA . ALA A 1 109 ? 19.922 0.556 -32.673 1.00 77.56 109 ALA A CA 1
ATOM 912 C C . ALA A 1 109 ? 20.182 0.832 -31.180 1.00 77.56 109 ALA A C 1
ATOM 914 O O . ALA A 1 109 ? 19.407 0.400 -30.317 1.00 77.56 109 ALA A O 1
ATOM 915 N N . ILE A 1 110 ? 21.220 1.612 -30.860 1.00 83.56 110 ILE A N 1
ATOM 916 C CA . ILE A 1 110 ? 21.519 2.042 -29.485 1.00 83.56 110 ILE A CA 1
ATOM 917 C C . ILE A 1 110 ? 20.386 2.921 -28.939 1.00 83.56 110 ILE A C 1
ATOM 919 O O . ILE A 1 110 ? 19.938 2.729 -27.805 1.00 83.56 110 ILE A O 1
ATOM 923 N N . SER A 1 111 ? 19.875 3.858 -29.743 1.00 82.56 111 SER A N 1
ATOM 924 C CA . SER A 1 111 ? 18.786 4.751 -29.330 1.00 82.56 111 SER A CA 1
ATOM 925 C C . SER A 1 111 ? 17.475 4.002 -29.051 1.00 82.56 111 SER A C 1
ATOM 927 O O . SER A 1 111 ? 16.762 4.328 -28.097 1.00 82.56 111 SER A O 1
ATOM 929 N N . LEU A 1 112 ? 17.173 2.971 -29.847 1.00 86.31 112 LEU A N 1
ATOM 930 C CA . LEU A 1 112 ? 16.013 2.100 -29.662 1.00 86.31 112 LEU A CA 1
ATOM 931 C C . LEU A 1 112 ? 16.156 1.280 -28.379 1.00 86.31 112 LEU A C 1
ATOM 933 O O . LEU A 1 112 ? 15.270 1.327 -27.526 1.00 86.31 112 LEU A O 1
ATOM 937 N N . SER A 1 113 ? 17.312 0.642 -28.190 1.00 88.19 113 SER A N 1
ATOM 938 C CA . SER A 1 113 ? 17.617 -0.149 -26.991 1.00 88.19 113 SER A CA 1
ATOM 939 C C . SER A 1 113 ? 17.528 0.694 -25.712 1.00 88.19 113 SER A C 1
ATOM 941 O O . SER A 1 113 ? 16.952 0.269 -24.709 1.00 88.19 113 SER A O 1
ATOM 943 N N . LYS A 1 114 ? 18.022 1.939 -25.750 1.00 92.69 114 LYS A N 1
ATOM 944 C CA . LYS A 1 114 ? 17.924 2.881 -24.627 1.00 92.69 114 LYS A CA 1
ATOM 945 C C . LYS A 1 114 ? 16.469 3.214 -24.284 1.00 92.69 114 LYS A C 1
ATOM 947 O O . LYS A 1 114 ? 16.094 3.163 -23.114 1.00 92.69 114 LYS A O 1
ATOM 952 N N . LYS A 1 115 ? 15.632 3.494 -25.290 1.00 91.62 115 LYS A N 1
ATOM 953 C CA . LYS A 1 115 ? 14.196 3.765 -25.092 1.00 91.62 115 LYS A CA 1
ATOM 954 C C . LYS A 1 115 ? 13.461 2.565 -24.496 1.00 91.62 115 LYS A C 1
ATOM 956 O O . LYS A 1 115 ? 12.563 2.745 -23.675 1.00 91.62 115 LYS A O 1
ATOM 961 N N . GLU A 1 116 ? 13.803 1.349 -24.910 1.00 94.12 116 GLU A N 1
ATOM 962 C CA . GLU A 1 116 ? 13.216 0.129 -24.348 1.00 94.12 116 GLU A CA 1
ATOM 963 C C . GLU A 1 116 ? 13.618 -0.071 -22.885 1.00 94.12 116 GLU A C 1
ATOM 965 O O . GLU A 1 116 ? 12.761 -0.348 -22.041 1.00 94.12 116 GLU A O 1
ATOM 970 N N . PHE A 1 117 ? 14.890 0.165 -22.564 1.00 91.44 117 PHE A N 1
ATOM 971 C CA . PHE A 1 117 ? 15.396 0.068 -21.200 1.00 91.44 117 PHE A CA 1
ATOM 972 C C . PHE A 1 117 ? 14.764 1.113 -20.267 1.00 91.44 117 PHE A C 1
ATOM 974 O O . PHE A 1 117 ? 14.311 0.779 -19.172 1.00 91.44 117 PHE A O 1
ATOM 981 N N . GLU A 1 118 ? 14.634 2.364 -20.717 1.00 94.75 118 GLU A N 1
ATOM 982 C CA . GLU A 1 118 ? 13.961 3.432 -19.963 1.00 94.75 118 GLU A CA 1
ATOM 983 C C . GLU A 1 118 ? 12.488 3.093 -19.678 1.00 94.75 118 GLU A C 1
ATOM 985 O O . GLU A 1 118 ? 12.007 3.277 -18.555 1.00 94.75 118 GLU A O 1
ATOM 990 N N . LYS A 1 119 ? 11.772 2.527 -20.660 1.00 95.38 119 LYS A N 1
ATOM 991 C CA . LYS A 1 119 ? 10.391 2.052 -20.475 1.00 95.38 119 LYS A CA 1
ATOM 992 C C . LYS A 1 119 ? 10.307 0.912 -19.459 1.00 95.38 119 LYS A C 1
ATOM 994 O O . LYS A 1 119 ? 9.388 0.904 -18.636 1.00 95.38 119 LYS A O 1
ATOM 999 N N . ALA A 1 120 ? 11.246 -0.035 -19.497 1.00 94.62 120 ALA A N 1
ATOM 1000 C CA . ALA A 1 120 ? 11.304 -1.139 -18.542 1.00 94.62 120 ALA A CA 1
ATOM 1001 C C . ALA A 1 120 ? 11.538 -0.629 -17.110 1.00 94.62 120 ALA A C 1
ATOM 1003 O O . ALA A 1 120 ? 10.791 -0.996 -16.201 1.00 94.62 120 ALA A O 1
ATOM 1004 N N . ILE A 1 121 ? 12.485 0.299 -16.921 1.00 96.06 121 ILE A N 1
ATOM 1005 C CA . ILE A 1 121 ? 12.738 0.945 -15.624 1.00 96.06 121 ILE A CA 1
ATOM 1006 C C . ILE A 1 121 ? 11.480 1.655 -15.115 1.00 96.06 121 ILE A C 1
ATOM 1008 O O . ILE A 1 121 ? 11.087 1.462 -13.963 1.00 96.06 121 ILE A O 1
ATOM 1012 N N . ALA A 1 122 ? 10.819 2.456 -15.956 1.00 95.88 122 ALA A N 1
ATOM 1013 C CA . ALA A 1 122 ? 9.622 3.194 -15.558 1.00 95.88 122 ALA A CA 1
ATOM 1014 C C . ALA A 1 122 ? 8.480 2.258 -15.115 1.00 95.88 122 ALA A C 1
ATOM 1016 O O . ALA A 1 122 ? 7.771 2.549 -14.146 1.00 95.88 122 ALA A O 1
ATOM 1017 N N . LYS A 1 123 ? 8.320 1.113 -15.791 1.00 94.88 123 LYS A N 1
ATOM 1018 C CA . LYS A 1 123 ? 7.331 0.086 -15.439 1.00 94.88 123 LYS A CA 1
ATOM 1019 C C . LYS A 1 123 ? 7.626 -0.545 -14.076 1.00 94.88 123 LYS A C 1
ATOM 1021 O O . LYS A 1 123 ? 6.718 -0.625 -13.246 1.00 94.88 123 LYS A O 1
ATOM 1026 N N . GLU A 1 124 ? 8.874 -0.935 -13.822 1.00 94.62 124 GLU A N 1
ATOM 1027 C CA . GLU A 1 124 ? 9.274 -1.526 -12.538 1.00 94.62 124 GLU A CA 1
ATOM 1028 C C . GLU A 1 124 ? 9.163 -0.520 -11.384 1.00 94.62 124 GLU A C 1
ATOM 1030 O O . GLU A 1 124 ? 8.615 -0.839 -10.328 1.00 94.62 124 GLU A O 1
ATOM 1035 N N . GLN A 1 125 ? 9.562 0.738 -11.596 1.00 95.50 125 GLN A N 1
ATOM 1036 C CA . GLN A 1 125 ? 9.390 1.797 -10.597 1.00 95.50 125 GLN A CA 1
ATOM 1037 C C . GLN A 1 125 ? 7.916 2.050 -10.258 1.00 95.50 125 GLN A C 1
ATOM 1039 O O . GLN A 1 125 ? 7.578 2.285 -9.094 1.00 95.50 125 GLN A O 1
ATOM 1044 N N . LYS A 1 126 ? 7.020 2.008 -11.254 1.00 96.00 126 LYS A N 1
ATOM 1045 C CA . LYS A 1 126 ? 5.576 2.148 -11.027 1.00 96.00 126 LYS A CA 1
ATOM 1046 C C . LYS A 1 126 ? 5.039 0.992 -10.180 1.00 96.00 126 LYS A C 1
ATOM 1048 O O . LYS A 1 126 ? 4.351 1.247 -9.193 1.00 96.00 126 LYS A O 1
ATOM 1053 N N . LYS A 1 127 ? 5.414 -0.246 -10.512 1.00 95.19 127 LYS A N 1
ATOM 1054 C CA . LYS A 1 127 ? 5.029 -1.449 -9.760 1.00 95.19 127 LYS A CA 1
ATOM 1055 C C . LYS A 1 127 ? 5.520 -1.394 -8.308 1.00 95.19 127 LYS A C 1
ATOM 1057 O O . LYS A 1 127 ? 4.731 -1.613 -7.393 1.00 95.19 127 LYS A O 1
ATOM 1062 N N . ALA A 1 128 ? 6.778 -1.007 -8.088 1.00 94.88 128 ALA A N 1
ATOM 1063 C CA . ALA A 1 128 ? 7.346 -0.853 -6.748 1.00 94.88 128 ALA A CA 1
ATOM 1064 C C . ALA A 1 128 ? 6.612 0.217 -5.916 1.00 94.88 128 ALA A C 1
ATOM 1066 O O . ALA A 1 128 ? 6.294 -0.011 -4.748 1.00 94.88 128 ALA A O 1
ATOM 1067 N N . LYS A 1 129 ? 6.272 1.368 -6.521 1.00 95.62 129 LYS A N 1
ATOM 1068 C CA . LYS A 1 129 ? 5.486 2.425 -5.856 1.00 95.62 129 LYS A CA 1
ATOM 1069 C C . LYS A 1 129 ? 4.083 1.953 -5.470 1.00 95.62 129 LYS A C 1
ATOM 1071 O O . LYS A 1 129 ? 3.592 2.315 -4.401 1.00 95.62 129 LYS A O 1
ATOM 1076 N N . GLU A 1 130 ? 3.421 1.182 -6.328 1.00 95.69 130 GLU A N 1
ATOM 1077 C CA . GLU A 1 130 ? 2.095 0.619 -6.046 1.00 95.69 130 GLU A CA 1
ATOM 1078 C C . GLU A 1 130 ? 2.149 -0.415 -4.911 1.00 95.69 130 GLU A C 1
ATOM 1080 O O . GLU A 1 130 ? 1.331 -0.354 -3.990 1.00 95.69 130 GLU A O 1
ATOM 1085 N N . GLU A 1 131 ? 3.151 -1.297 -4.912 1.00 94.50 131 GLU A N 1
ATOM 1086 C CA . GLU A 1 131 ? 3.360 -2.281 -3.846 1.00 94.50 131 GLU A CA 1
ATOM 1087 C C . GLU A 1 131 ? 3.671 -1.613 -2.498 1.00 94.50 131 GLU A C 1
ATOM 1089 O O . GLU A 1 131 ? 3.108 -1.990 -1.466 1.00 94.50 131 GLU A O 1
ATOM 1094 N N . GLN A 1 132 ? 4.510 -0.574 -2.493 1.00 94.75 132 GLN A N 1
ATOM 1095 C CA . GLN A 1 132 ? 4.818 0.183 -1.282 1.00 94.75 132 GLN A CA 1
ATOM 1096 C C . GLN A 1 132 ? 3.574 0.881 -0.714 1.00 94.75 132 GLN A C 1
ATOM 1098 O O . GLN A 1 132 ? 3.288 0.747 0.478 1.00 94.75 132 GLN A O 1
ATOM 1103 N N . LYS A 1 133 ? 2.767 1.531 -1.564 1.00 94.75 133 LYS A N 1
ATOM 1104 C CA . LYS A 1 133 ? 1.485 2.126 -1.145 1.00 94.75 133 LYS A CA 1
ATOM 1105 C C . LYS A 1 133 ? 0.521 1.085 -0.569 1.00 94.75 133 LYS A C 1
ATOM 1107 O O . LYS A 1 133 ? -0.194 1.376 0.392 1.00 94.75 133 LYS A O 1
ATOM 1112 N N . ALA A 1 134 ? 0.481 -0.124 -1.133 1.00 94.94 134 ALA A N 1
ATOM 1113 C CA . ALA A 1 134 ? -0.350 -1.209 -0.614 1.00 94.94 134 ALA A CA 1
ATOM 1114 C C . ALA A 1 134 ? 0.109 -1.663 0.784 1.00 94.94 134 ALA A C 1
ATOM 1116 O O . ALA A 1 134 ? -0.725 -1.776 1.687 1.00 94.94 134 ALA A O 1
ATOM 1117 N N . LYS A 1 135 ? 1.424 -1.839 0.986 1.00 94.12 135 LYS A N 1
ATOM 1118 C CA . LYS A 1 135 ? 2.025 -2.183 2.289 1.00 94.12 135 LYS A CA 1
ATOM 1119 C C . LYS A 1 135 ? 1.750 -1.113 3.349 1.00 94.12 135 LYS A C 1
ATOM 1121 O O . LYS A 1 135 ? 1.326 -1.443 4.455 1.00 94.12 135 LYS A O 1
ATOM 1126 N N . GLU A 1 136 ? 1.908 0.165 3.009 1.00 94.75 136 GLU A N 1
ATOM 1127 C CA . GLU A 1 136 ? 1.610 1.287 3.912 1.00 94.75 136 GLU A CA 1
ATOM 1128 C C . GLU A 1 136 ? 0.127 1.323 4.311 1.00 94.75 136 GLU A C 1
ATOM 1130 O O . GLU A 1 136 ? -0.203 1.451 5.493 1.00 94.75 136 GLU A O 1
ATOM 1135 N N . LYS A 1 137 ? -0.786 1.125 3.348 1.00 93.69 137 LYS A N 1
ATOM 1136 C CA . LYS A 1 137 ? -2.231 1.054 3.614 1.00 93.69 137 LYS A CA 1
ATOM 1137 C C . LYS A 1 137 ? -2.596 -0.134 4.508 1.00 93.69 137 LYS A C 1
ATOM 1139 O O . LYS A 1 137 ? -3.482 -0.001 5.353 1.00 93.69 137 LYS A O 1
ATOM 1144 N N . GLN A 1 138 ? -1.946 -1.285 4.333 1.00 92.38 138 GLN A N 1
ATOM 1145 C CA . GLN A 1 138 ? -2.149 -2.450 5.195 1.00 92.38 138 GLN A CA 1
ATOM 1146 C C . GLN A 1 138 ? -1.668 -2.176 6.625 1.00 92.38 138 GLN A C 1
ATOM 1148 O O . GLN A 1 138 ? -2.440 -2.366 7.564 1.00 92.38 138 GLN A O 1
ATOM 1153 N N . LYS A 1 139 ? -0.453 -1.641 6.788 1.00 92.81 139 LYS A N 1
ATOM 1154 C CA . LYS A 1 139 ? 0.100 -1.278 8.099 1.00 92.81 139 LYS A CA 1
ATOM 1155 C C . LYS A 1 139 ? -0.797 -0.281 8.843 1.00 92.81 139 LYS A C 1
ATOM 1157 O O . LYS A 1 139 ? -1.113 -0.490 10.010 1.00 92.81 139 LYS A O 1
ATOM 1162 N N . ALA A 1 140 ? -1.295 0.749 8.155 1.00 92.62 140 ALA A N 1
ATOM 1163 C CA . ALA A 1 140 ? -2.215 1.721 8.748 1.00 92.62 140 ALA A CA 1
ATOM 1164 C C . ALA A 1 140 ? -3.533 1.079 9.229 1.00 92.62 140 ALA A C 1
ATOM 1166 O O . ALA A 1 140 ? -4.037 1.423 10.300 1.00 92.62 140 ALA A O 1
ATOM 1167 N N . LYS A 1 141 ? -4.087 0.119 8.471 1.00 89.06 141 LYS A N 1
ATOM 1168 C CA . LYS A 1 141 ? -5.282 -0.638 8.886 1.00 89.06 141 LYS A CA 1
ATOM 1169 C C . LYS A 1 141 ? -5.016 -1.503 10.119 1.00 89.06 141 LYS A C 1
ATOM 1171 O O . LYS A 1 141 ? -5.855 -1.548 11.017 1.00 89.06 141 LYS A O 1
ATOM 1176 N N . GLU A 1 142 ? -3.871 -2.180 10.173 1.00 87.12 142 GLU A N 1
ATOM 1177 C CA . GLU A 1 142 ? -3.472 -3.007 11.318 1.00 87.12 142 GLU A CA 1
ATOM 1178 C C . GLU A 1 142 ? -3.267 -2.159 12.581 1.00 87.12 142 GLU A C 1
ATOM 1180 O O . GLU A 1 142 ? -3.790 -2.502 13.641 1.00 87.12 142 GLU A O 1
ATOM 1185 N N . GLU A 1 143 ? -2.609 -1.002 12.467 1.00 86.75 143 GLU A N 1
ATOM 1186 C CA . GLU A 1 143 ? -2.445 -0.053 13.574 1.00 86.75 143 GLU A CA 1
ATOM 1187 C C . GLU A 1 143 ? -3.787 0.495 14.079 1.00 86.75 143 GLU A C 1
ATOM 1189 O O . GLU A 1 143 ? -4.009 0.591 15.289 1.00 86.75 143 GLU A O 1
ATOM 1194 N N . GLN A 1 144 ? -4.712 0.836 13.174 1.00 86.12 144 GLN A N 1
ATOM 1195 C CA . GLN A 1 144 ? -6.060 1.270 13.552 1.00 86.12 144 GLN A CA 1
ATOM 1196 C C . GLN A 1 144 ? -6.832 0.160 14.270 1.00 86.12 144 GLN A C 1
ATOM 1198 O O . GLN A 1 144 ? -7.456 0.424 15.301 1.00 86.12 144 GLN A O 1
ATOM 1203 N N . LYS A 1 145 ? -6.755 -1.082 13.778 1.00 81.00 145 LYS A N 1
ATOM 1204 C CA . LYS A 1 145 ? -7.382 -2.242 14.421 1.00 81.00 145 LYS A CA 1
ATOM 1205 C C . LYS A 1 145 ? -6.799 -2.488 15.815 1.00 81.00 145 LYS A C 1
ATOM 1207 O O . LYS A 1 145 ? -7.560 -2.640 16.765 1.00 81.00 145 LYS A O 1
ATOM 1212 N N . ALA A 1 146 ? -5.476 -2.424 15.971 1.00 75.31 146 ALA A N 1
ATOM 1213 C CA . ALA A 1 146 ? -4.813 -2.567 17.266 1.00 75.31 146 ALA A CA 1
ATOM 1214 C C . ALA A 1 146 ? -5.238 -1.470 18.261 1.00 75.31 146 ALA A C 1
ATOM 1216 O O . ALA A 1 146 ? -5.526 -1.765 19.421 1.00 75.31 146 ALA A O 1
ATOM 1217 N N . LYS A 1 147 ? -5.350 -0.211 17.810 1.00 74.44 147 LYS A N 1
ATOM 1218 C CA . LYS A 1 147 ? -5.855 0.902 18.635 1.00 74.44 147 LYS A CA 1
ATOM 1219 C C . LYS A 1 147 ? -7.317 0.702 19.042 1.00 74.44 147 LYS A C 1
ATOM 1221 O O . LYS A 1 147 ? -7.665 0.962 20.192 1.00 74.44 147 LYS A O 1
ATOM 1226 N N . GLN A 1 148 ? -8.168 0.219 18.135 1.00 73.19 148 GLN A N 1
ATOM 1227 C CA . GLN A 1 148 ? -9.565 -0.101 18.445 1.00 73.19 148 GLN A CA 1
ATOM 1228 C C . GLN A 1 148 ? -9.683 -1.266 19.432 1.00 73.19 148 GLN A C 1
ATOM 1230 O O . GLN A 1 148 ? -10.468 -1.180 20.371 1.00 73.19 148 GLN A O 1
ATOM 1235 N N . GLU A 1 149 ? -8.887 -2.324 19.276 1.00 69.19 149 GLU A N 1
ATOM 1236 C CA . GLU A 1 149 ? -8.858 -3.454 20.210 1.00 69.19 149 GLU A CA 1
ATOM 1237 C C . GLU A 1 149 ? -8.347 -3.041 21.594 1.00 69.19 149 GLU A C 1
ATOM 1239 O O . GLU A 1 149 ? -8.920 -3.448 22.604 1.00 69.19 149 GLU A O 1
ATOM 1244 N N . GLN A 1 150 ? -7.314 -2.195 21.666 1.00 67.56 150 GLN A N 1
ATOM 1245 C CA . GLN A 1 150 ? -6.835 -1.633 22.933 1.00 67.56 150 GLN A CA 1
ATOM 1246 C C . GLN A 1 150 ? -7.881 -0.737 23.597 1.00 67.56 150 GLN A C 1
ATOM 1248 O O . GLN A 1 150 ? -8.079 -0.839 24.806 1.00 67.56 150 GLN A O 1
ATOM 1253 N N . LYS A 1 151 ? -8.579 0.105 22.824 1.00 68.69 151 LYS A N 1
ATOM 1254 C CA . LYS A 1 151 ? -9.684 0.919 23.341 1.00 68.69 151 LYS A CA 1
ATOM 1255 C C . LYS A 1 151 ? -10.819 0.035 23.855 1.00 68.69 151 LYS A C 1
ATOM 1257 O O . LYS A 1 151 ? -11.231 0.204 24.992 1.00 68.69 151 LYS A O 1
ATOM 1262 N N . LYS A 1 152 ? -11.240 -0.969 23.079 1.00 65.31 152 LYS A N 1
ATOM 1263 C CA . LYS A 1 152 ? -12.284 -1.919 23.482 1.00 65.31 152 LYS A CA 1
ATOM 1264 C C . LYS A 1 152 ? -11.908 -2.653 24.769 1.00 65.31 152 LYS A C 1
ATOM 1266 O O . LYS A 1 152 ? -12.736 -2.718 25.662 1.00 65.31 152 LYS A O 1
ATOM 1271 N N . LYS A 1 153 ? -10.658 -3.123 24.896 1.00 59.53 153 LYS A N 1
ATOM 1272 C CA . LYS A 1 153 ? -10.134 -3.720 26.140 1.00 59.53 153 LYS A CA 1
ATOM 1273 C C . LYS A 1 153 ? -10.146 -2.739 27.311 1.00 59.53 153 LYS A C 1
ATOM 1275 O O . LYS A 1 153 ? -10.440 -3.135 28.429 1.00 59.53 153 LYS A O 1
ATOM 1280 N N . LYS A 1 154 ? -9.792 -1.471 27.085 1.00 61.50 154 LYS A N 1
ATOM 1281 C CA . LYS A 1 154 ? -9.826 -0.446 28.134 1.00 61.50 154 LYS A CA 1
ATOM 1282 C C . LYS A 1 154 ? -11.260 -0.194 28.606 1.00 61.50 154 LYS A C 1
ATOM 1284 O O . LYS A 1 154 ? -11.477 -0.148 29.811 1.00 61.50 154 LYS A O 1
ATOM 1289 N N . ASP A 1 155 ? -12.203 -0.104 27.671 1.00 65.44 155 ASP A N 1
ATOM 1290 C CA . ASP A 1 155 ? -13.616 0.163 27.947 1.00 65.44 155 ASP A CA 1
ATOM 1291 C C . ASP A 1 155 ? -14.283 -1.005 28.703 1.00 65.44 155 ASP A C 1
ATOM 1293 O O . ASP A 1 155 ? -15.082 -0.755 29.604 1.00 65.44 155 ASP A O 1
ATOM 1297 N N . THR A 1 156 ? -13.918 -2.271 28.442 1.00 67.56 156 THR A N 1
ATOM 1298 C CA . THR A 1 156 ? -14.409 -3.405 29.255 1.00 67.56 156 THR A CA 1
ATOM 1299 C C . THR A 1 156 ? -13.830 -3.446 30.672 1.00 67.56 156 THR A C 1
ATOM 1301 O O . THR A 1 156 ? -14.484 -3.936 31.588 1.00 67.56 156 THR A O 1
ATOM 1304 N N . LEU A 1 157 ? -12.621 -2.919 30.886 1.00 77.44 157 LEU A N 1
ATOM 1305 C CA . LEU A 1 157 ? -11.909 -3.008 32.168 1.00 77.44 157 LEU A CA 1
ATOM 1306 C C . LEU A 1 157 ? -12.195 -1.858 33.138 1.00 77.44 157 LEU A C 1
ATOM 1308 O O . LEU A 1 157 ? -11.626 -1.822 34.233 1.00 77.44 157 LEU A O 1
ATOM 1312 N N . SER A 1 158 ? -13.057 -0.920 32.757 1.00 85.12 158 SER A N 1
ATOM 1313 C CA . SER A 1 158 ? -13.418 0.240 33.569 1.00 85.12 158 SER A CA 1
ATOM 1314 C C . SER A 1 158 ? -14.924 0.387 33.737 1.00 85.12 158 SER A C 1
ATOM 1316 O O . SER A 1 158 ? -15.713 -0.036 32.898 1.00 85.12 158 SER A O 1
ATOM 1318 N N . CYS A 1 159 ? -15.330 1.020 34.834 1.00 89.31 159 CYS A N 1
ATOM 1319 C CA . CYS A 1 159 ? -16.727 1.369 35.058 1.00 89.31 159 CYS A CA 1
ATOM 1320 C C . CYS A 1 159 ? -17.146 2.501 34.112 1.00 89.31 159 CYS A C 1
ATOM 1322 O O . CYS A 1 159 ? -16.536 3.563 34.128 1.00 89.31 159 CYS A O 1
ATOM 1324 N N . ASN A 1 160 ? -18.229 2.328 33.351 1.00 88.06 160 ASN A N 1
ATOM 1325 C CA . ASN A 1 160 ? -18.721 3.349 32.411 1.00 88.06 160 ASN A CA 1
ATOM 1326 C C . ASN A 1 160 ? -19.381 4.572 33.086 1.00 88.06 160 ASN A C 1
ATOM 1328 O O . ASN A 1 160 ? -19.800 5.492 32.392 1.00 88.06 160 ASN A O 1
ATOM 1332 N N . ILE A 1 161 ? -19.481 4.592 34.423 1.00 92.25 161 ILE A N 1
ATOM 1333 C CA . ILE A 1 161 ? -19.958 5.754 35.194 1.00 92.25 161 ILE A CA 1
ATOM 1334 C C . ILE A 1 161 ? -18.774 6.586 35.701 1.00 92.25 161 ILE A C 1
ATOM 1336 O O . ILE A 1 161 ? -18.688 7.770 35.403 1.00 92.25 161 ILE A O 1
ATOM 1340 N N . CYS A 1 162 ? -17.852 5.979 36.458 1.00 92.69 162 CYS A N 1
ATOM 1341 C CA . CYS A 1 162 ? -16.726 6.699 37.073 1.00 92.69 162 CYS A CA 1
ATOM 1342 C C . CYS A 1 162 ? -15.410 6.614 36.284 1.00 92.69 162 CYS A C 1
ATOM 1344 O O . CYS A 1 162 ? -14.421 7.209 36.692 1.00 92.69 162 CYS A O 1
ATOM 1346 N N . LEU A 1 163 ? -15.376 5.865 35.177 1.00 89.81 163 LEU A N 1
ATOM 1347 C CA . LEU A 1 163 ? -14.241 5.678 34.257 1.00 89.81 163 LEU A CA 1
ATOM 1348 C C . LEU A 1 163 ? -12.952 5.096 34.859 1.00 89.81 163 LEU A C 1
ATOM 1350 O O . LEU A 1 163 ? -11.980 4.885 34.133 1.00 89.81 163 LEU A O 1
ATOM 1354 N N . GLU A 1 164 ? -12.916 4.775 36.151 1.00 89.31 164 GLU A N 1
ATOM 1355 C CA . GLU A 1 164 ? -11.760 4.088 36.732 1.00 89.31 164 GLU A CA 1
ATOM 1356 C C . GLU A 1 164 ? -11.829 2.563 36.489 1.00 89.31 164 GLU A C 1
ATOM 1358 O O . GLU A 1 164 ? -12.889 2.005 36.177 1.00 89.31 164 GLU A O 1
ATOM 1363 N N . LYS A 1 165 ? -10.699 1.864 36.668 1.00 87.31 165 LYS A N 1
ATOM 1364 C CA . LYS A 1 165 ? -10.550 0.415 36.424 1.00 87.31 165 LYS A CA 1
ATOM 1365 C C . LYS A 1 165 ? -11.212 -0.457 37.488 1.00 87.31 165 LYS A C 1
ATOM 1367 O O . LYS A 1 165 ? -11.149 -0.126 38.673 1.00 87.31 165 LYS A O 1
ATOM 1372 N N . TYR A 1 166 ? -11.836 -1.561 37.095 1.00 86.62 166 TYR A N 1
ATOM 1373 C CA . TYR A 1 166 ? -12.353 -2.535 38.056 1.00 86.62 166 TYR A CA 1
ATOM 1374 C C . TYR A 1 166 ? -11.228 -3.120 38.919 1.00 86.62 166 TYR A C 1
ATOM 1376 O O . TYR A 1 166 ? -10.090 -3.248 38.468 1.00 86.62 166 TYR A O 1
ATOM 1384 N N . GLY A 1 167 ? -11.557 -3.440 40.165 1.00 82.56 167 GLY A N 1
ATOM 1385 C CA . GLY A 1 167 ? -10.655 -4.037 41.146 1.00 82.56 167 GLY A CA 1
ATOM 1386 C C . GLY A 1 167 ? -11.280 -5.270 41.785 1.00 82.56 167 GLY A C 1
ATOM 1387 O O . GLY A 1 167 ? -12.470 -5.532 41.620 1.00 82.56 167 GLY A O 1
ATOM 1388 N N . GLU A 1 168 ? -10.472 -6.032 42.511 1.00 79.25 168 GLU A N 1
ATOM 1389 C CA . GLU A 1 168 ? -10.882 -7.311 43.111 1.00 79.25 168 GLU A CA 1
ATOM 1390 C C . GLU A 1 168 ? -11.674 -7.137 44.411 1.00 79.25 168 GLU A C 1
ATOM 1392 O O . GLU A 1 168 ? -12.507 -7.981 44.756 1.00 79.25 168 GLU A O 1
ATOM 1397 N N . GLU A 1 169 ? -11.475 -6.006 45.093 1.00 82.06 169 GLU A N 1
ATOM 1398 C CA . GLU A 1 169 ? -12.048 -5.719 46.406 1.00 82.06 169 GLU A CA 1
ATOM 1399 C C . GLU A 1 169 ? -12.615 -4.294 46.515 1.00 82.06 169 GLU A C 1
ATOM 1401 O O . GLU A 1 169 ? -12.357 -3.409 45.691 1.00 82.06 169 GLU A O 1
ATOM 1406 N N . GLY A 1 170 ? -13.464 -4.094 47.527 1.00 87.81 170 GLY A N 1
ATOM 1407 C CA . GLY A 1 170 ? -14.085 -2.808 47.841 1.00 87.81 170 GLY A CA 1
ATOM 1408 C C . GLY A 1 170 ? -14.975 -2.234 46.732 1.00 87.81 170 GLY A C 1
ATOM 1409 O O . GLY A 1 170 ? -15.649 -2.950 45.983 1.00 87.81 170 GLY A O 1
ATOM 1410 N N . ASP A 1 171 ? -14.975 -0.904 46.629 1.00 92.44 171 ASP A N 1
ATOM 1411 C CA . ASP A 1 171 ? -15.847 -0.128 45.735 1.00 92.44 171 ASP A CA 1
ATOM 1412 C C . ASP A 1 171 ? -15.510 -0.280 44.252 1.00 92.44 171 ASP A C 1
ATOM 1414 O O . ASP A 1 171 ? -16.340 0.010 43.389 1.00 92.44 171 ASP A O 1
ATOM 1418 N N . ARG A 1 172 ? -14.314 -0.787 43.948 1.00 89.81 172 ARG A N 1
ATOM 1419 C CA . ARG A 1 172 ? -13.871 -1.062 42.583 1.00 89.81 172 ARG A CA 1
ATOM 1420 C C . ARG A 1 172 ? -14.401 -2.399 42.050 1.00 89.81 172 ARG A C 1
ATOM 1422 O O . ARG A 1 172 ? -14.243 -2.650 40.857 1.00 89.81 172 ARG A O 1
ATOM 1429 N N . THR A 1 173 ? -15.052 -3.228 42.878 1.00 88.88 173 THR A N 1
ATOM 1430 C CA . THR A 1 173 ? -15.554 -4.549 42.450 1.00 88.88 173 THR A CA 1
ATOM 1431 C C . THR A 1 173 ? -16.638 -4.457 41.376 1.00 88.88 173 THR A C 1
ATOM 1433 O O . THR A 1 173 ? -17.620 -3.744 41.581 1.00 88.88 173 THR A O 1
ATOM 1436 N N . PRO A 1 174 ? -16.514 -5.172 40.243 1.00 90.31 174 PRO A N 1
ATOM 1437 C CA . PRO A 1 174 ? -17.539 -5.191 39.203 1.00 90.31 174 PRO A CA 1
ATOM 1438 C C . PRO A 1 174 ? -18.771 -5.982 39.662 1.00 90.31 174 PRO A C 1
ATOM 1440 O O . PRO A 1 174 ? -18.653 -7.126 40.099 1.00 90.31 174 PRO A O 1
ATOM 1443 N N . ARG A 1 175 ? -19.960 -5.391 39.536 1.00 90.81 175 ARG A N 1
ATOM 1444 C CA . ARG A 1 175 ? -21.266 -5.980 39.858 1.00 90.81 175 ARG A CA 1
ATOM 1445 C C . ARG A 1 175 ? -22.155 -6.007 38.625 1.00 90.81 175 ARG A C 1
ATOM 1447 O O . ARG A 1 175 ? -22.278 -4.997 37.935 1.00 90.81 175 ARG A O 1
ATOM 1454 N N . VAL A 1 176 ? -22.775 -7.154 38.376 1.00 90.44 176 VAL A N 1
ATOM 1455 C CA . VAL A 1 176 ? -23.675 -7.384 37.243 1.00 90.44 176 VAL A CA 1
ATOM 1456 C C . VAL A 1 176 ? -25.110 -7.104 37.675 1.00 90.44 176 VAL A C 1
ATOM 1458 O O . VAL A 1 176 ? -25.579 -7.636 38.679 1.00 90.44 176 VAL A O 1
ATOM 1461 N N . LEU A 1 177 ? -25.790 -6.245 36.921 1.00 90.75 177 LEU A N 1
ATOM 1462 C CA . LEU A 1 177 ? -27.225 -5.995 37.041 1.00 90.75 177 LEU A CA 1
ATOM 1463 C C . LEU A 1 177 ? -28.024 -7.100 36.333 1.00 90.75 177 LEU A C 1
ATOM 1465 O O . LEU A 1 177 ? -27.484 -7.786 35.471 1.00 90.75 177 LEU A O 1
ATOM 1469 N N . ASP A 1 178 ? -29.326 -7.225 36.599 1.00 89.56 178 ASP A N 1
ATOM 1470 C CA . ASP A 1 178 ? -30.166 -8.286 36.000 1.00 89.56 178 ASP A CA 1
ATOM 1471 C C . ASP A 1 178 ? -30.221 -8.216 34.459 1.00 89.56 178 ASP A C 1
ATOM 1473 O O . ASP A 1 178 ? -30.459 -9.212 33.784 1.00 89.56 178 ASP A O 1
ATOM 1477 N N . CYS A 1 179 ? -29.938 -7.044 33.883 1.00 88.31 179 CYS A N 1
ATOM 1478 C CA . CYS A 1 179 ? -29.817 -6.840 32.436 1.00 88.31 179 CYS A CA 1
ATOM 1479 C C . CYS A 1 179 ? -28.460 -7.242 31.830 1.00 88.31 179 CYS A C 1
ATOM 1481 O O . CYS A 1 179 ? -28.260 -7.064 30.631 1.00 88.31 179 CYS A O 1
ATOM 1483 N N . GLY A 1 180 ? -27.498 -7.689 32.641 1.00 85.56 180 GLY A N 1
ATOM 1484 C CA . GLY A 1 180 ? -26.143 -8.057 32.214 1.00 85.56 180 GLY A CA 1
ATOM 1485 C C . GLY A 1 180 ? -25.126 -6.907 32.178 1.00 85.56 180 GLY A C 1
ATOM 1486 O O . GLY A 1 180 ? -23.925 -7.155 32.079 1.00 85.56 180 GLY A O 1
ATOM 1487 N N . HIS A 1 181 ? -25.552 -5.645 32.309 1.00 89.56 181 HIS A N 1
ATOM 1488 C CA . HIS A 1 181 ? -24.610 -4.526 32.408 1.00 89.56 181 HIS A CA 1
ATOM 1489 C C . HIS A 1 181 ? -23.820 -4.575 33.719 1.00 89.56 181 HIS A C 1
ATOM 1491 O O . HIS A 1 181 ? -24.365 -4.882 34.779 1.00 89.56 181 HIS A O 1
ATOM 1497 N N . THR A 1 182 ? -22.535 -4.227 33.638 1.00 89.69 182 THR A N 1
ATOM 1498 C CA . THR A 1 182 ? -21.617 -4.230 34.782 1.00 89.69 182 THR A CA 1
ATOM 1499 C C . THR A 1 182 ? -21.301 -2.804 35.233 1.00 89.69 182 THR A C 1
ATOM 1501 O O . THR A 1 182 ? -21.025 -1.936 34.403 1.00 89.69 182 THR A O 1
ATOM 1504 N N . LEU A 1 183 ? -21.325 -2.573 36.546 1.00 91.50 183 LEU A N 1
ATOM 1505 C CA . LEU A 1 183 ? -20.948 -1.323 37.212 1.00 91.50 183 LEU A CA 1
ATOM 1506 C C . LEU A 1 183 ? -20.028 -1.616 38.396 1.00 91.50 183 LEU A C 1
ATOM 1508 O O . LEU A 1 183 ? -20.075 -2.711 38.950 1.00 91.50 183 LEU A O 1
ATOM 1512 N N . CYS A 1 184 ? -19.198 -0.661 38.825 1.00 93.38 184 CYS A N 1
ATOM 1513 C CA . CYS A 1 184 ? -18.430 -0.878 40.051 1.00 93.38 184 CYS A CA 1
ATOM 1514 C C . CYS A 1 184 ? -19.351 -0.761 41.270 1.00 93.38 184 CYS A C 1
ATOM 1516 O O . CYS A 1 184 ? -20.339 -0.024 41.252 1.00 93.38 184 CYS A O 1
ATOM 1518 N N . PHE A 1 185 ? -19.018 -1.471 42.343 1.00 93.81 185 PHE A N 1
ATOM 1519 C CA . PHE A 1 185 ? -19.808 -1.494 43.567 1.00 93.81 185 PHE A CA 1
ATOM 1520 C C . PHE A 1 185 ? -20.036 -0.092 44.147 1.00 93.81 185 PHE A C 1
ATOM 1522 O O . PHE A 1 185 ? -21.144 0.215 44.584 1.00 93.81 185 PHE A O 1
ATOM 1529 N N . GLY A 1 186 ? -19.032 0.788 44.066 1.00 95.19 186 GLY A N 1
ATOM 1530 C CA . GLY A 1 186 ? -19.151 2.199 44.439 1.00 95.19 186 GLY A CA 1
ATOM 1531 C C . GLY A 1 186 ? -20.254 2.928 43.669 1.00 95.19 186 GLY A C 1
ATOM 1532 O O . GLY A 1 186 ? -21.090 3.595 44.273 1.00 95.19 186 GLY A O 1
ATOM 1533 N N . CYS A 1 187 ? -20.323 2.743 42.349 1.00 95.94 187 CYS A N 1
ATOM 1534 C CA . CYS A 1 187 ? -21.383 3.344 41.544 1.00 95.94 187 CYS A CA 1
ATOM 1535 C C . CYS A 1 187 ? -22.743 2.675 41.772 1.00 95.94 187 CYS A C 1
ATOM 1537 O O . CYS A 1 187 ? -23.749 3.376 41.795 1.00 95.94 187 CYS A O 1
ATOM 1539 N N . CYS A 1 188 ? -22.793 1.358 42.007 1.00 94.62 188 CYS A N 1
ATOM 1540 C CA . CYS A 1 188 ? -24.036 0.688 42.399 1.00 94.62 188 CYS A CA 1
ATOM 1541 C C . CYS A 1 188 ? -24.613 1.286 43.685 1.00 94.62 188 CYS A C 1
ATOM 1543 O O . CYS A 1 188 ? -25.813 1.524 43.740 1.00 94.62 188 CYS A O 1
ATOM 1545 N N . LYS A 1 189 ? -23.774 1.584 44.689 1.00 94.50 189 LYS A N 1
ATOM 1546 C CA . LYS A 1 189 ? -24.206 2.261 45.925 1.00 94.50 189 LYS A CA 1
ATOM 1547 C C . LYS A 1 189 ? -24.839 3.625 45.652 1.00 94.50 189 LYS A C 1
ATOM 1549 O O . LYS A 1 189 ? -25.831 3.958 46.283 1.00 94.50 189 LYS A O 1
ATOM 1554 N N . GLN A 1 190 ? -24.275 4.397 44.722 1.00 94.81 190 GLN A N 1
ATOM 1555 C CA . GLN A 1 190 ? -24.748 5.751 44.412 1.00 94.81 190 GLN A CA 1
ATOM 1556 C C . GLN A 1 190 ? -26.123 5.772 43.738 1.00 94.81 190 GLN A C 1
ATOM 1558 O O . GLN A 1 190 ? -26.899 6.690 43.979 1.00 94.81 190 GLN A O 1
ATOM 1563 N N . ILE A 1 191 ? -26.419 4.784 42.890 1.00 93.94 191 ILE A N 1
ATOM 1564 C CA . ILE A 1 191 ? -27.678 4.733 42.127 1.00 93.94 191 ILE A CA 1
ATOM 1565 C C . ILE A 1 191 ? -28.724 3.788 42.733 1.00 93.94 191 ILE A C 1
ATOM 1567 O O . ILE A 1 191 ? -29.830 3.672 42.203 1.00 93.94 191 ILE A O 1
ATOM 1571 N N . ALA A 1 192 ? -28.377 3.077 43.808 1.00 93.06 192 ALA A N 1
ATOM 1572 C CA . ALA A 1 192 ? -29.287 2.167 44.481 1.00 93.06 192 ALA A CA 1
ATOM 1573 C C . ALA A 1 192 ? -30.423 2.919 45.170 1.00 93.06 192 ALA A C 1
ATOM 1575 O O . ALA A 1 192 ? -30.220 3.872 45.918 1.00 93.06 192 ALA A O 1
ATOM 1576 N N . GLN A 1 193 ? -31.633 2.432 44.934 1.00 90.06 193 GLN A N 1
ATOM 1577 C CA . GLN A 1 193 ? -32.837 2.788 45.669 1.00 90.06 193 GLN A CA 1
ATOM 1578 C C . GLN A 1 193 ? -33.150 1.669 46.676 1.00 90.06 193 GLN A C 1
ATOM 1580 O O . GLN A 1 193 ? -32.609 0.567 46.535 1.00 90.06 193 GLN A O 1
ATOM 1585 N N . PRO A 1 194 ? -34.038 1.894 47.668 1.00 86.00 194 PRO A N 1
ATOM 1586 C CA . PRO A 1 194 ? -34.246 0.961 48.779 1.00 86.00 194 PRO A CA 1
ATOM 1587 C C . PRO A 1 194 ? -34.456 -0.501 48.366 1.00 86.00 194 PRO A C 1
ATOM 1589 O O . PRO A 1 194 ? -33.929 -1.396 49.014 1.00 86.00 194 PRO A O 1
ATOM 1592 N N . ASN A 1 195 ? -35.168 -0.737 47.258 1.00 90.12 195 ASN A N 1
ATOM 1593 C CA . ASN A 1 195 ? -35.506 -2.083 46.790 1.00 90.12 195 ASN A CA 1
ATOM 1594 C C . ASN A 1 195 ? -35.116 -2.350 45.330 1.00 90.12 195 ASN A C 1
ATOM 1596 O O . ASN A 1 195 ? -35.495 -3.390 44.791 1.00 90.12 195 ASN A O 1
ATOM 1600 N N . GLN A 1 196 ? -34.398 -1.440 44.667 1.00 93.50 196 GLN A N 1
ATOM 1601 C CA . GLN A 1 196 ? -34.100 -1.585 43.242 1.00 93.50 196 GLN A CA 1
ATOM 1602 C C . GLN A 1 196 ? -32.888 -0.771 42.783 1.00 93.50 196 GLN A C 1
ATOM 1604 O O . GLN A 1 196 ? -32.534 0.240 43.381 1.00 93.50 196 GLN A O 1
ATOM 1609 N N . ILE A 1 197 ? -32.295 -1.175 41.663 1.00 95.62 197 ILE A N 1
ATOM 1610 C CA . ILE A 1 197 ? -31.364 -0.360 40.875 1.00 95.62 197 ILE A CA 1
ATOM 1611 C C . ILE A 1 197 ? -31.912 -0.258 39.458 1.00 95.62 197 ILE A C 1
ATOM 1613 O O . ILE A 1 197 ? -32.174 -1.277 38.824 1.00 95.62 197 ILE A O 1
ATOM 1617 N N . GLN A 1 198 ? -32.026 0.954 38.926 1.00 96.12 198 GLN A N 1
ATOM 1618 C CA . GLN A 1 198 ? -32.311 1.146 37.509 1.00 96.12 198 GLN A CA 1
ATOM 1619 C C . GLN A 1 198 ? -30.998 1.252 36.727 1.00 96.12 198 GLN A C 1
ATOM 1621 O O . GLN A 1 198 ? -30.151 2.090 37.033 1.00 96.12 198 GLN A O 1
ATOM 1626 N N . CYS A 1 199 ? -30.816 0.411 35.707 1.00 94.81 199 CYS A N 1
ATOM 1627 C CA . CYS A 1 199 ? -29.611 0.445 34.884 1.00 94.81 199 CYS A CA 1
ATOM 1628 C C . CYS A 1 199 ? -29.501 1.781 34.118 1.00 94.81 199 CYS A C 1
ATOM 1630 O O . CYS A 1 199 ? -30.424 2.122 33.375 1.00 94.81 199 CYS A O 1
ATOM 1632 N N . PRO A 1 200 ? -28.375 2.513 34.196 1.00 94.56 200 PRO A N 1
ATOM 1633 C CA . PRO A 1 200 ? -28.222 3.799 33.509 1.00 94.56 200 PRO A CA 1
ATOM 1634 C C . PRO A 1 200 ? -28.116 3.666 31.982 1.00 94.56 200 PRO A C 1
ATOM 1636 O O . PRO A 1 200 ? -28.335 4.642 31.272 1.00 94.56 200 PRO A O 1
ATOM 1639 N N . PHE A 1 201 ? -27.794 2.474 31.464 1.00 93.94 201 PHE A N 1
ATOM 1640 C CA . PHE A 1 201 ? -27.565 2.252 30.030 1.00 93.94 201 PHE A CA 1
ATOM 1641 C C . PHE A 1 201 ? -28.828 1.814 29.283 1.00 93.94 201 PHE A C 1
ATOM 1643 O O . PHE A 1 201 ? -29.109 2.306 28.196 1.00 93.94 201 PHE A O 1
ATOM 1650 N N . CYS A 1 202 ? -29.602 0.894 29.866 1.00 94.31 202 CYS A N 1
ATOM 1651 C CA . CYS A 1 202 ? -30.778 0.295 29.219 1.00 94.31 202 CYS A CA 1
ATOM 1652 C C . CYS A 1 202 ? -32.077 0.453 30.018 1.00 94.31 202 CYS A C 1
ATOM 1654 O O . CYS A 1 202 ? -33.117 -0.028 29.584 1.00 94.31 202 CYS A O 1
ATOM 1656 N N . ARG A 1 203 ? -32.033 1.119 31.182 1.00 93.81 203 ARG A N 1
ATOM 1657 C CA . ARG A 1 203 ? -33.185 1.419 32.054 1.00 93.81 203 ARG A CA 1
ATOM 1658 C C . ARG A 1 203 ? -33.917 0.213 32.648 1.00 93.81 203 ARG A C 1
ATOM 1660 O O . ARG A 1 203 ? -34.866 0.422 33.398 1.00 93.81 203 ARG A O 1
ATOM 1667 N N . VAL A 1 204 ? -33.463 -1.012 32.379 1.00 96.00 204 VAL A N 1
ATOM 1668 C CA . VAL A 1 204 ? -33.965 -2.236 33.019 1.00 96.00 204 VAL A CA 1
ATOM 1669 C C . VAL A 1 204 ? -33.708 -2.177 34.525 1.00 96.00 204 VAL A C 1
ATOM 1671 O O . VAL A 1 204 ? -32.624 -1.784 34.968 1.00 96.00 204 VAL A O 1
ATOM 1674 N N . VAL A 1 205 ? -34.715 -2.567 35.302 1.00 95.06 205 VAL A N 1
ATOM 1675 C CA . VAL A 1 205 ? -34.682 -2.551 36.764 1.00 95.06 205 VAL A CA 1
ATOM 1676 C C . VAL A 1 205 ? -34.130 -3.874 37.286 1.00 95.06 205 VAL A C 1
ATOM 1678 O O . VAL A 1 205 ? -34.556 -4.946 36.874 1.00 95.06 205 VAL A O 1
ATOM 1681 N N . THR A 1 206 ? -33.164 -3.781 38.191 1.00 92.94 206 THR A N 1
ATOM 1682 C CA . THR A 1 206 ? -32.635 -4.887 38.988 1.00 92.94 206 THR A CA 1
ATOM 1683 C C . THR A 1 206 ? -33.300 -4.857 40.351 1.00 92.94 206 THR A C 1
ATOM 1685 O O . THR A 1 206 ? -33.093 -3.908 41.111 1.00 92.94 206 THR A O 1
ATOM 1688 N N . GLN A 1 207 ? -34.096 -5.877 40.664 1.00 93.19 207 GLN A N 1
ATOM 1689 C CA . GLN A 1 207 ? -34.842 -5.915 41.919 1.00 93.19 207 GLN A CA 1
ATOM 1690 C C . GLN A 1 207 ? -33.939 -6.394 43.066 1.00 93.19 207 GLN A C 1
ATOM 1692 O O . GLN A 1 207 ? -33.194 -7.369 42.931 1.00 93.19 207 GLN A O 1
ATOM 1697 N N . LEU A 1 208 ? -34.008 -5.714 44.210 1.00 88.31 208 LEU A N 1
ATOM 1698 C CA . LEU A 1 208 ? -33.260 -6.028 45.435 1.00 88.31 208 LEU A CA 1
ATOM 1699 C C . LEU A 1 208 ? -34.168 -6.610 46.537 1.00 88.31 208 LEU A C 1
ATOM 1701 O O . LEU A 1 208 ? -33.809 -6.678 47.705 1.00 88.31 208 LEU A O 1
ATOM 1705 N N . THR A 1 209 ? -35.371 -7.062 46.197 1.00 82.19 209 THR A N 1
ATOM 1706 C CA . THR A 1 209 ? -36.249 -7.737 47.161 1.00 82.19 209 THR A CA 1
ATOM 1707 C C . THR A 1 209 ? -35.617 -9.056 47.602 1.00 82.19 209 THR A C 1
ATOM 1709 O O . THR A 1 209 ? -35.435 -9.957 46.787 1.00 82.19 209 THR A O 1
ATOM 1712 N N . GLY A 1 210 ? -35.257 -9.157 48.884 1.00 79.19 210 GLY A N 1
ATOM 1713 C CA . GLY A 1 210 ? -34.613 -10.344 49.459 1.00 79.19 210 GLY A CA 1
ATOM 1714 C C . GLY A 1 210 ? -33.101 -10.445 49.224 1.00 79.19 210 GLY A C 1
ATOM 1715 O O . GLY A 1 210 ? -32.499 -11.448 49.599 1.00 79.19 210 GLY A O 1
ATOM 1716 N N . ARG A 1 211 ? -32.463 -9.427 48.630 1.00 83.44 211 ARG A N 1
ATOM 1717 C CA . ARG A 1 211 ? -31.004 -9.376 48.445 1.00 83.44 211 ARG A CA 1
ATOM 1718 C C . ARG A 1 211 ? -30.496 -7.942 48.500 1.00 83.44 211 ARG A C 1
ATOM 1720 O O . ARG A 1 211 ? -31.169 -7.024 48.067 1.00 83.44 211 ARG A O 1
ATOM 1727 N N . THR A 1 212 ? -29.279 -7.725 48.968 1.00 86.19 212 THR A N 1
ATOM 1728 C CA . THR A 1 212 ? -28.673 -6.387 48.951 1.00 86.19 212 THR A CA 1
ATOM 1729 C C . THR A 1 212 ? -27.773 -6.205 47.731 1.00 86.19 212 THR A C 1
ATOM 1731 O O . THR A 1 212 ? -27.418 -7.162 47.039 1.00 86.19 212 THR A O 1
ATOM 1734 N N . ILE A 1 213 ? -27.311 -4.976 47.508 1.00 85.12 213 ILE A N 1
ATOM 1735 C CA . ILE A 1 213 ? -26.258 -4.672 46.527 1.00 85.12 213 ILE A CA 1
ATOM 1736 C C . ILE A 1 213 ? -24.983 -5.514 46.716 1.00 85.12 213 ILE A C 1
ATOM 1738 O O . ILE A 1 213 ? -24.272 -5.783 45.749 1.00 85.12 213 ILE A O 1
ATOM 1742 N N . TYR A 1 214 ? -24.691 -5.962 47.944 1.00 86.00 214 TYR A N 1
ATOM 1743 C CA . TYR A 1 214 ? -23.528 -6.799 48.251 1.00 86.00 214 TYR A CA 1
ATOM 1744 C C . TYR A 1 214 ? -23.666 -8.207 47.662 1.00 86.00 214 TYR A C 1
ATOM 1746 O O . TYR A 1 214 ? -22.655 -8.848 47.362 1.00 86.00 214 TYR A O 1
ATOM 1754 N N . ASN A 1 215 ? -24.908 -8.652 47.453 1.00 86.19 215 ASN A N 1
ATOM 1755 C CA . ASN A 1 215 ? -25.262 -9.9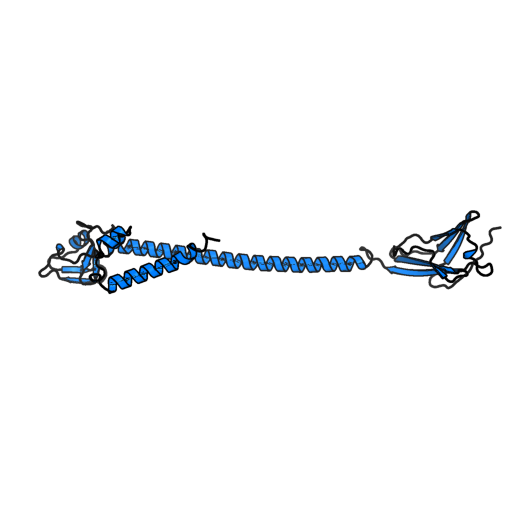61 46.918 1.00 86.19 215 ASN A CA 1
ATOM 1756 C C . ASN A 1 215 ? -25.367 -9.978 45.385 1.00 86.19 215 ASN A C 1
ATOM 1758 O O . ASN A 1 215 ? -25.607 -11.039 44.815 1.00 86.19 215 ASN A O 1
ATOM 1762 N N . LEU A 1 216 ? -25.196 -8.836 44.704 1.00 86.50 216 LEU A N 1
ATOM 1763 C CA . LEU A 1 216 ? -25.180 -8.815 43.241 1.00 86.50 216 LEU A CA 1
ATOM 1764 C C . LEU A 1 216 ? -23.991 -9.628 42.702 1.00 86.50 216 LEU A C 1
ATOM 1766 O O . LEU A 1 216 ? -22.884 -9.497 43.250 1.00 86.50 216 LEU A O 1
ATOM 1770 N N . PRO A 1 217 ? -24.185 -10.424 41.630 1.00 85.06 217 PRO A N 1
ATOM 1771 C CA . PRO A 1 217 ? -23.127 -11.235 41.043 1.00 85.06 217 PRO A CA 1
ATOM 1772 C C . PRO A 1 217 ? -21.908 -10.387 40.698 1.00 85.06 217 PRO A C 1
ATOM 1774 O O . PRO A 1 217 ? -22.028 -9.282 40.161 1.00 85.06 217 PRO A O 1
ATOM 1777 N N . LYS A 1 218 ? -20.723 -10.902 41.017 1.00 83.38 218 LYS A N 1
ATOM 1778 C CA . LYS A 1 218 ? -19.464 -10.261 40.648 1.00 83.38 218 LYS A CA 1
ATOM 1779 C C . LYS A 1 218 ? -19.022 -10.767 39.281 1.00 83.38 218 LYS A C 1
ATOM 1781 O O . LYS A 1 218 ? -18.997 -11.974 39.055 1.00 83.38 218 LYS A O 1
ATOM 1786 N N . ASN A 1 219 ? -18.651 -9.857 38.384 1.00 71.94 219 ASN A N 1
ATOM 1787 C CA . ASN A 1 219 ? -18.088 -10.242 37.090 1.00 71.94 219 ASN A CA 1
ATOM 1788 C C . ASN A 1 219 ? -16.568 -10.395 37.202 1.00 71.94 219 ASN A C 1
ATOM 1790 O O . ASN A 1 219 ? -15.819 -9.468 36.900 1.00 71.94 219 ASN A O 1
ATOM 1794 N N . TYR A 1 220 ? -16.117 -11.554 37.681 1.00 65.88 220 TYR A N 1
ATOM 1795 C CA . TYR A 1 220 ? -14.689 -11.834 37.847 1.00 65.88 220 TYR A CA 1
ATOM 1796 C C . TYR A 1 220 ? -13.974 -12.202 36.544 1.00 65.88 220 TYR A C 1
ATOM 1798 O O . TYR A 1 220 ? -12.750 -12.084 36.480 1.00 65.88 220 TYR A O 1
ATOM 1806 N N . LEU A 1 221 ? -14.713 -12.600 35.499 1.00 57.53 221 LEU A N 1
ATOM 1807 C CA . LEU A 1 221 ? -14.131 -13.001 34.213 1.00 57.53 221 LEU A CA 1
ATOM 1808 C C . LEU A 1 221 ? -13.247 -11.888 33.635 1.00 57.53 221 LEU A C 1
ATOM 1810 O O . LEU A 1 221 ? -12.156 -12.156 33.140 1.00 57.53 221 LEU A O 1
ATOM 1814 N N . GLU A 1 222 ? -13.654 -10.628 33.782 1.00 51.25 222 GLU A N 1
ATOM 1815 C CA . GLU A 1 222 ? -12.917 -9.492 33.224 1.00 51.25 222 GLU A CA 1
ATOM 1816 C C . GLU A 1 222 ? -11.666 -9.111 34.049 1.00 51.25 222 GLU A C 1
ATOM 1818 O O . GLU A 1 222 ? -10.649 -8.693 33.493 1.00 51.25 222 GLU A O 1
ATOM 1823 N N . THR A 1 223 ? -11.694 -9.298 35.375 1.00 51.38 223 THR A N 1
ATOM 1824 C CA . THR A 1 223 ? -10.532 -9.082 36.261 1.00 51.38 223 THR A CA 1
ATOM 1825 C C . THR A 1 223 ? -9.504 -10.210 36.158 1.00 51.38 223 THR A C 1
ATOM 1827 O O . THR A 1 223 ? -8.304 -9.937 36.107 1.00 51.38 223 THR A O 1
ATOM 1830 N N . CYS A 1 224 ? -9.949 -11.466 36.041 1.00 48.72 224 CYS A N 1
ATOM 1831 C CA . CYS A 1 224 ? -9.071 -12.636 35.971 1.00 48.72 224 CYS A CA 1
ATOM 1832 C C . CYS A 1 224 ? -8.297 -12.706 34.645 1.00 48.72 224 CYS A C 1
ATOM 1834 O O . CYS A 1 224 ? -7.135 -13.108 34.629 1.00 48.72 224 CYS A O 1
ATOM 1836 N N . MET A 1 225 ? -8.873 -12.232 33.533 1.00 51.62 225 MET A N 1
ATOM 1837 C CA . MET A 1 225 ? -8.191 -12.239 32.228 1.00 51.62 225 MET A CA 1
ATOM 1838 C C . MET A 1 225 ? -6.927 -11.359 32.194 1.00 51.62 225 MET A C 1
ATOM 1840 O O . MET A 1 225 ? -6.009 -11.644 31.429 1.00 51.62 225 MET A O 1
ATOM 1844 N N . ASN A 1 226 ? -6.828 -10.332 33.050 1.00 50.69 226 ASN A N 1
ATOM 1845 C CA . ASN A 1 226 ? -5.606 -9.524 33.202 1.00 50.69 226 ASN A CA 1
ATOM 1846 C C . ASN A 1 226 ? -4.551 -10.167 34.112 1.00 50.69 226 ASN A C 1
ATOM 1848 O O . ASN A 1 226 ? -3.390 -9.741 34.109 1.00 50.69 226 ASN A O 1
ATOM 1852 N N . GLN A 1 227 ? -4.953 -11.151 34.915 1.00 49.75 227 GLN A N 1
ATOM 1853 C CA . GLN A 1 227 ? -4.066 -11.880 35.810 1.00 49.75 227 GLN A CA 1
ATOM 1854 C C . GLN A 1 227 ? -3.403 -13.068 35.113 1.00 49.75 227 GLN A C 1
ATOM 1856 O O . GLN A 1 227 ? -2.318 -13.452 35.530 1.00 49.75 227 GLN A O 1
ATOM 1861 N N . ILE A 1 228 ? -3.963 -13.618 34.030 1.00 60.19 228 ILE A N 1
ATOM 1862 C CA . ILE A 1 228 ? -3.332 -14.703 33.258 1.00 60.19 228 ILE A CA 1
ATOM 1863 C C . ILE A 1 228 ? -2.168 -14.133 32.431 1.00 60.19 228 ILE A C 1
ATOM 1865 O O . ILE A 1 228 ? -2.328 -13.721 31.283 1.00 60.19 228 ILE A O 1
ATOM 1869 N N . LYS A 1 229 ? -0.981 -14.071 33.041 1.00 56.50 229 LYS A N 1
ATOM 1870 C CA . LYS A 1 229 ? 0.257 -13.572 32.418 1.00 56.50 229 LYS A CA 1
ATOM 1871 C C . LYS A 1 229 ? 1.256 -14.687 32.119 1.00 56.50 229 LYS A C 1
ATOM 1873 O O . LYS A 1 229 ? 2.110 -14.508 31.255 1.00 56.50 229 LYS A O 1
ATOM 1878 N N . THR A 1 230 ? 1.152 -15.814 32.817 1.00 57.09 230 THR A N 1
ATOM 1879 C CA . THR A 1 230 ? 2.091 -16.938 32.734 1.00 57.09 230 THR A CA 1
ATOM 1880 C C . THR A 1 230 ? 1.353 -18.276 32.663 1.00 57.09 230 THR A C 1
ATOM 1882 O O . THR A 1 230 ? 0.150 -18.354 32.926 1.00 57.09 230 THR A O 1
ATOM 1885 N N . VAL A 1 231 ? 2.073 -19.337 32.287 1.00 59.75 231 VAL A N 1
ATOM 1886 C CA . VAL A 1 231 ? 1.541 -20.710 32.212 1.00 59.75 231 VAL A CA 1
ATOM 1887 C C . VAL A 1 231 ? 1.128 -21.209 33.600 1.00 59.75 231 VAL A C 1
ATOM 1889 O O . VAL A 1 231 ? 0.144 -21.932 33.732 1.00 59.75 231 VAL A O 1
ATOM 1892 N N . GLU A 1 232 ? 1.817 -20.760 34.645 1.00 60.00 232 GLU A N 1
ATOM 1893 C CA . GLU A 1 232 ? 1.524 -21.062 36.048 1.00 60.00 232 GLU A CA 1
ATOM 1894 C C . GLU A 1 232 ? 0.145 -20.534 36.458 1.00 60.00 232 GLU A C 1
ATOM 1896 O O . GLU A 1 232 ? -0.582 -21.212 37.178 1.00 60.00 232 GLU A O 1
ATOM 1901 N N . ASN A 1 233 ? -0.269 -19.383 35.922 1.00 58.53 233 ASN A N 1
ATOM 1902 C CA . ASN A 1 233 ? -1.584 -18.808 36.214 1.00 58.53 233 ASN A CA 1
ATOM 1903 C C . ASN A 1 233 ? -2.719 -19.609 35.561 1.00 58.53 233 ASN A C 1
ATOM 1905 O O . ASN A 1 233 ? -3.832 -19.607 36.072 1.00 58.53 233 ASN A O 1
ATOM 1909 N N . ILE A 1 234 ? -2.441 -20.308 34.453 1.00 64.38 234 ILE A N 1
ATOM 1910 C CA . ILE A 1 234 ? -3.382 -21.252 33.832 1.00 64.38 234 ILE A CA 1
ATOM 1911 C C . ILE A 1 234 ? -3.430 -22.539 34.662 1.00 64.38 234 ILE A C 1
ATOM 1913 O O . ILE A 1 234 ? -4.513 -22.992 35.017 1.00 64.38 234 ILE A O 1
ATOM 1917 N N . ARG A 1 235 ? -2.263 -23.079 35.043 1.00 62.38 235 ARG A N 1
ATOM 1918 C CA . ARG A 1 235 ? -2.159 -24.291 35.875 1.00 62.38 235 ARG A CA 1
ATOM 1919 C C . ARG A 1 235 ? -2.828 -24.146 37.240 1.00 62.38 235 ARG A C 1
ATOM 1921 O O . ARG A 1 235 ? -3.364 -25.119 37.741 1.00 62.38 235 ARG A O 1
ATOM 1928 N N . ALA A 1 236 ? -2.842 -22.945 37.815 1.00 58.56 236 ALA A N 1
ATOM 1929 C CA . ALA A 1 236 ? -3.504 -22.677 39.091 1.00 58.56 236 ALA A CA 1
ATOM 1930 C C . ALA A 1 236 ? -5.039 -22.816 39.041 1.00 58.56 236 ALA A C 1
ATOM 1932 O O . ALA A 1 236 ? -5.667 -22.979 40.084 1.00 58.56 236 ALA A O 1
ATOM 1933 N N . VAL A 1 237 ? -5.649 -22.729 37.852 1.00 55.38 237 VAL A N 1
ATOM 1934 C CA . VAL A 1 237 ? -7.112 -22.793 37.664 1.00 55.38 237 VAL A CA 1
ATOM 1935 C C . VAL A 1 237 ? -7.572 -24.009 36.857 1.00 55.38 237 VAL A C 1
ATOM 1937 O O . VAL A 1 237 ? -8.765 -24.295 36.813 1.00 55.38 237 VAL A O 1
ATOM 1940 N N . THR A 1 238 ? -6.653 -24.738 36.223 1.00 56.56 238 THR A N 1
ATOM 1941 C CA . THR A 1 238 ? -6.929 -26.023 35.570 1.00 56.56 238 THR A CA 1
ATOM 1942 C C . THR A 1 238 ? -6.517 -27.162 36.495 1.00 56.56 238 THR A C 1
ATOM 1944 O O . THR A 1 238 ? -5.365 -27.194 36.916 1.00 56.56 238 THR A O 1
ATOM 1947 N N . SER A 1 239 ? -7.416 -28.110 36.784 1.00 57.25 239 SER A N 1
ATOM 1948 C CA . SER A 1 239 ? -7.055 -29.338 37.514 1.00 57.25 239 SER A CA 1
ATOM 1949 C C . SER A 1 239 ? -5.869 -30.033 36.827 1.00 57.25 239 SER A C 1
ATOM 1951 O O . SER A 1 239 ? -5.840 -30.136 35.599 1.00 57.25 239 SER A O 1
ATOM 1953 N N . GLU A 1 240 ? -4.891 -30.524 37.599 1.00 59.56 240 GLU A N 1
ATOM 1954 C CA . GLU A 1 240 ? -3.815 -31.376 37.063 1.00 59.56 240 GLU A CA 1
ATOM 1955 C C . GLU A 1 240 ? -4.370 -32.685 36.477 1.00 59.56 240 GLU A C 1
ATOM 1957 O O . GLU A 1 240 ? -3.704 -33.330 35.668 1.00 59.56 240 GLU A O 1
ATOM 1962 N N . ASN A 1 241 ? -5.600 -33.058 36.853 1.00 62.91 241 ASN A N 1
ATOM 1963 C CA . ASN A 1 241 ? -6.325 -34.200 36.327 1.00 62.91 241 ASN A CA 1
ATOM 1964 C C . ASN A 1 241 ? -7.151 -33.789 35.089 1.00 62.91 241 ASN A C 1
ATOM 1966 O O . ASN A 1 241 ? -8.203 -33.160 35.227 1.00 62.91 241 ASN A O 1
ATOM 1970 N N . PRO A 1 242 ? -6.765 -34.207 33.866 1.00 57.47 242 PRO A N 1
ATOM 1971 C CA . PRO A 1 242 ? -7.466 -33.834 32.635 1.00 57.47 242 PRO A CA 1
ATOM 1972 C C . PRO A 1 242 ? -8.924 -34.306 32.587 1.00 57.47 242 PRO A C 1
ATOM 1974 O O . PRO A 1 242 ? -9.703 -33.797 31.790 1.00 57.47 242 PRO A O 1
ATOM 1977 N N . LYS A 1 243 ? -9.293 -35.286 33.426 1.00 58.12 243 LYS A N 1
ATOM 1978 C CA . LYS A 1 243 ? -10.651 -35.844 33.505 1.00 58.12 243 LYS A CA 1
ATOM 1979 C C . LYS A 1 243 ? -11.632 -34.959 34.279 1.00 58.12 243 LYS A C 1
ATOM 1981 O O . LYS A 1 243 ? -12.832 -35.180 34.181 1.00 58.12 243 LYS A O 1
ATOM 1986 N N . GLU A 1 244 ? -11.132 -33.991 35.042 1.00 59.00 244 GLU A N 1
ATOM 1987 C CA . GLU A 1 244 ? -11.940 -33.042 35.824 1.00 59.00 244 GLU A CA 1
ATOM 1988 C C . GLU A 1 244 ? -12.083 -31.682 35.132 1.00 59.00 244 GLU A C 1
ATOM 1990 O O . GLU A 1 244 ? -12.791 -30.804 35.623 1.00 59.00 244 GLU A O 1
ATOM 1995 N N . ILE A 1 245 ? -11.406 -31.489 33.998 1.00 62.88 245 ILE A N 1
ATOM 1996 C CA . ILE A 1 245 ? -11.470 -30.245 33.239 1.00 62.88 245 ILE A CA 1
ATOM 1997 C C . ILE A 1 245 ? -12.751 -30.249 32.407 1.00 62.88 245 ILE A C 1
ATOM 1999 O O . ILE A 1 245 ? -13.015 -31.179 31.644 1.00 62.88 245 ILE A O 1
ATOM 2003 N N . ASP A 1 246 ? -13.530 -29.180 32.541 1.00 72.69 246 ASP A N 1
ATOM 2004 C CA . ASP A 1 246 ? -14.707 -28.946 31.717 1.00 72.69 246 ASP A CA 1
ATOM 2005 C C . ASP A 1 246 ? -14.347 -28.973 30.215 1.00 72.69 246 ASP A C 1
ATOM 2007 O O . ASP A 1 246 ? -13.357 -28.378 29.771 1.00 72.69 246 ASP A O 1
ATOM 2011 N N . HIS A 1 247 ? -15.146 -29.694 29.425 1.00 70.31 247 HIS A N 1
ATOM 2012 C CA . HIS A 1 247 ? -14.844 -29.957 28.017 1.00 70.31 247 HIS A CA 1
ATOM 2013 C C . HIS A 1 247 ? -14.890 -28.680 27.163 1.00 70.31 247 HIS A C 1
ATOM 2015 O O . HIS A 1 247 ? -14.121 -28.574 26.203 1.00 70.31 247 HIS A O 1
ATOM 2021 N N . ASP A 1 248 ? -15.712 -27.691 27.529 1.00 64.38 248 ASP A N 1
ATOM 2022 C CA . ASP A 1 248 ? -15.787 -26.407 26.829 1.00 64.38 248 ASP A CA 1
ATOM 2023 C C . ASP A 1 248 ? -14.552 -25.551 27.133 1.00 64.38 248 ASP A C 1
ATOM 2025 O O . ASP A 1 248 ? -13.991 -24.908 26.237 1.00 64.38 248 ASP A O 1
ATOM 2029 N N . VAL A 1 249 ? -14.054 -25.603 28.374 1.00 67.06 249 VAL A N 1
ATOM 2030 C CA . VAL A 1 249 ? -12.784 -24.966 28.761 1.00 67.06 249 VAL A CA 1
ATOM 2031 C C . VAL A 1 249 ? -11.616 -25.587 27.992 1.00 67.06 249 VAL A C 1
ATOM 2033 O O . VAL A 1 249 ? -10.779 -24.864 27.441 1.00 67.06 249 VAL A O 1
ATOM 2036 N N . LEU A 1 250 ? -11.575 -26.917 27.887 1.00 70.25 250 LEU A N 1
ATOM 2037 C CA . LEU A 1 250 ? -10.540 -27.627 27.137 1.00 70.25 250 LEU A CA 1
ATOM 2038 C C . LEU A 1 250 ? -10.593 -27.287 25.639 1.00 70.25 250 LEU A C 1
ATOM 2040 O O . LEU A 1 250 ? -9.559 -26.986 25.036 1.00 70.25 250 LEU A O 1
ATOM 2044 N N . ALA A 1 251 ? -11.789 -27.264 25.046 1.00 71.81 251 ALA A N 1
ATOM 2045 C CA . ALA A 1 251 ? -11.993 -26.886 23.650 1.00 71.81 251 ALA A CA 1
ATOM 2046 C C . ALA A 1 251 ? -11.530 -25.445 23.374 1.00 71.81 251 ALA A C 1
ATOM 2048 O O . ALA A 1 251 ? -10.829 -25.191 22.388 1.00 71.81 251 ALA A O 1
ATOM 2049 N N . PHE A 1 252 ? -11.846 -24.508 24.271 1.00 69.19 252 PHE A N 1
ATOM 2050 C CA . PHE A 1 252 ? -11.420 -23.114 24.160 1.00 69.19 252 PHE A CA 1
ATOM 2051 C C . PHE A 1 252 ? -9.893 -22.957 24.244 1.00 69.19 252 PHE A C 1
ATOM 2053 O O . PHE A 1 252 ? -9.288 -22.250 23.428 1.00 69.19 252 PHE A O 1
ATOM 2060 N N . LEU A 1 253 ? -9.243 -23.647 25.188 1.00 68.69 253 LEU A N 1
ATOM 2061 C CA . LEU A 1 253 ? -7.783 -23.640 25.336 1.00 68.69 253 LEU A CA 1
ATOM 2062 C C . LEU A 1 253 ? -7.084 -24.265 24.118 1.00 68.69 253 LEU A C 1
ATOM 2064 O O . LEU A 1 253 ? -6.104 -23.706 23.609 1.00 68.69 253 LEU A O 1
ATOM 2068 N N . LEU A 1 254 ? -7.616 -25.368 23.584 1.00 71.31 254 LEU A N 1
ATOM 2069 C CA . LEU A 1 254 ? -7.118 -25.997 22.359 1.00 71.31 254 LEU A CA 1
ATOM 2070 C C . LEU A 1 254 ? -7.251 -25.062 21.152 1.00 71.31 254 LEU A C 1
ATOM 2072 O O . LEU A 1 254 ? -6.283 -24.859 20.419 1.00 71.31 254 LEU A O 1
ATOM 2076 N N . GLN A 1 255 ? -8.394 -24.401 20.981 1.00 72.19 255 GLN A N 1
ATOM 2077 C CA . GLN A 1 255 ? -8.592 -23.440 19.896 1.00 72.19 255 GLN A CA 1
ATOM 2078 C C . GLN A 1 255 ? -7.615 -22.255 19.994 1.00 72.19 255 GLN A C 1
ATOM 2080 O O . GLN A 1 255 ? -7.048 -21.816 18.986 1.00 72.19 255 GLN A O 1
ATOM 2085 N N . LYS A 1 256 ? -7.364 -21.759 21.212 1.00 69.19 256 LYS A N 1
ATOM 2086 C CA . LYS A 1 256 ? -6.381 -20.699 21.463 1.00 69.19 256 LYS A CA 1
ATOM 2087 C C . LYS A 1 256 ? -4.955 -21.145 21.159 1.00 69.19 256 LYS A C 1
ATOM 2089 O O . LYS A 1 256 ? -4.251 -20.405 20.469 1.00 69.19 256 LYS A O 1
ATOM 2094 N N . SER A 1 257 ? -4.546 -22.337 21.591 1.00 68.31 257 SER A N 1
ATOM 2095 C CA . SER A 1 257 ? -3.212 -22.874 21.289 1.00 68.31 257 SER A CA 1
ATOM 2096 C C . SER A 1 257 ? -2.999 -23.041 19.779 1.00 68.31 257 SER A C 1
ATOM 2098 O O . SER A 1 257 ? -2.020 -22.526 19.240 1.00 68.31 257 SER A O 1
ATOM 2100 N N . LEU A 1 258 ? -3.970 -23.609 19.057 1.00 70.50 258 LEU A N 1
ATOM 2101 C CA . LEU A 1 258 ? -3.934 -23.727 17.596 1.00 70.50 258 LEU A CA 1
ATOM 2102 C C . LEU A 1 258 ? -3.824 -22.360 16.903 1.00 70.50 258 LEU A C 1
ATOM 2104 O O . LEU A 1 258 ? -3.086 -22.219 15.927 1.00 70.50 258 LEU A O 1
ATOM 2108 N N . SER A 1 259 ? -4.514 -21.334 17.414 1.00 66.62 259 SER A N 1
ATOM 2109 C CA . SER A 1 259 ? -4.403 -19.966 16.888 1.00 66.62 259 SER A CA 1
ATOM 2110 C C . SER A 1 259 ? -3.020 -19.348 17.133 1.00 66.62 259 SER A C 1
ATOM 2112 O O . SER A 1 259 ? -2.483 -18.668 16.259 1.00 66.62 259 SER A O 1
ATOM 2114 N N . PHE A 1 260 ? -2.404 -19.627 18.286 1.00 63.91 260 PHE A N 1
ATOM 2115 C CA . PHE A 1 260 ? -1.055 -19.173 18.615 1.00 63.91 260 PHE A CA 1
ATOM 2116 C C . PHE A 1 260 ? -0.005 -19.838 17.720 1.00 63.91 260 PHE A C 1
ATOM 2118 O O . PHE A 1 260 ? 0.869 -19.148 17.191 1.00 63.91 260 PHE A O 1
ATOM 2125 N N . PHE A 1 261 ? -0.119 -21.149 17.493 1.00 61.00 261 PHE A N 1
ATOM 2126 C CA . PHE A 1 261 ? 0.775 -21.875 16.593 1.00 61.00 261 PHE A CA 1
ATOM 2127 C C . PHE A 1 261 ? 0.614 -21.421 15.143 1.00 61.00 261 PHE A C 1
ATOM 2129 O O . PHE A 1 261 ? 1.621 -21.167 14.492 1.00 61.00 261 PHE A O 1
ATOM 2136 N N . LYS A 1 262 ? -0.616 -21.202 14.656 1.00 66.81 262 LYS A N 1
ATOM 2137 C CA . LYS A 1 262 ? -0.848 -20.643 13.310 1.00 66.81 262 LYS A CA 1
ATOM 2138 C C . LYS A 1 262 ? -0.190 -19.275 13.115 1.00 66.81 262 LYS A C 1
ATOM 2140 O O . LYS A 1 262 ? 0.391 -19.027 12.065 1.00 66.81 262 LYS A O 1
ATOM 2145 N N . ASN A 1 263 ? -0.246 -18.409 14.125 1.00 56.69 263 ASN A N 1
ATOM 2146 C CA . ASN A 1 263 ? 0.301 -17.054 14.032 1.00 56.69 263 ASN A CA 1
ATOM 2147 C C . ASN A 1 263 ? 1.829 -16.986 14.197 1.00 56.69 263 ASN A C 1
ATOM 2149 O O . ASN A 1 263 ? 2.438 -16.017 13.752 1.00 56.69 263 ASN A O 1
ATOM 2153 N N . ASN A 1 264 ? 2.454 -17.990 14.820 1.00 50.88 264 ASN A N 1
ATOM 2154 C CA . ASN A 1 264 ? 3.908 -18.042 15.022 1.00 50.88 264 ASN A CA 1
ATOM 2155 C C . ASN A 1 264 ? 4.631 -19.028 14.093 1.00 50.88 264 ASN A C 1
ATOM 2157 O O . ASN A 1 264 ? 5.861 -19.012 14.034 1.00 50.88 264 ASN A O 1
ATOM 2161 N N . PHE A 1 265 ? 3.901 -19.834 13.318 1.00 51.31 265 PHE A N 1
ATOM 2162 C CA . PHE A 1 265 ? 4.484 -20.745 12.329 1.00 51.31 265 PHE A CA 1
ATOM 2163 C C . PHE A 1 265 ? 5.305 -20.007 11.258 1.00 51.31 265 PHE A C 1
ATOM 2165 O O . PHE A 1 265 ? 6.314 -20.524 10.791 1.00 51.31 265 PHE A O 1
ATOM 2172 N N . SER A 1 266 ? 4.943 -18.761 10.930 1.00 48.72 266 SER A N 1
ATOM 2173 C CA . SER A 1 266 ? 5.702 -17.914 9.998 1.00 48.72 266 SER A CA 1
ATOM 2174 C C . SER A 1 266 ? 7.039 -17.403 10.555 1.00 48.72 266 SER A C 1
ATOM 2176 O O . SER A 1 266 ? 7.876 -16.955 9.778 1.00 48.72 266 SER A O 1
ATOM 2178 N N . LYS A 1 267 ? 7.274 -17.480 11.876 1.00 46.41 267 LYS A N 1
ATOM 2179 C CA . LYS A 1 267 ? 8.537 -17.060 12.513 1.00 46.41 267 LYS A CA 1
ATOM 2180 C C . LYS A 1 267 ? 9.541 -18.198 12.699 1.00 46.41 267 LYS A C 1
ATOM 2182 O O . LYS A 1 267 ? 10.735 -17.930 12.749 1.00 46.41 267 LYS A O 1
ATOM 2187 N N . PHE A 1 268 ? 9.091 -19.451 12.772 1.00 40.69 268 PHE A N 1
ATOM 2188 C CA . PHE A 1 268 ? 9.988 -20.592 13.006 1.00 40.69 268 PHE A CA 1
ATOM 2189 C C . PHE A 1 268 ? 10.793 -21.019 11.765 1.00 40.69 268 PHE A C 1
ATOM 2191 O O . PHE A 1 268 ? 11.869 -21.586 11.916 1.00 40.69 268 PHE A O 1
ATOM 2198 N N . TYR A 1 269 ? 10.339 -20.687 10.551 1.00 41.72 269 TYR A N 1
ATOM 2199 C CA . TYR A 1 269 ? 11.042 -21.029 9.303 1.00 41.72 269 TYR A CA 1
ATOM 2200 C C . TYR A 1 269 ? 12.081 -19.995 8.829 1.00 41.72 269 TYR A C 1
ATOM 2202 O O . TYR A 1 269 ? 12.720 -20.214 7.809 1.00 41.72 269 TYR A O 1
ATOM 2210 N N . VAL A 1 270 ? 12.290 -18.892 9.559 1.00 43.88 270 VAL A N 1
ATOM 2211 C CA . VAL A 1 270 ? 13.283 -17.855 9.190 1.00 43.88 270 VAL A CA 1
ATOM 2212 C C . VAL A 1 270 ? 14.572 -17.952 10.024 1.00 43.88 270 VAL A C 1
ATOM 2214 O O . VAL A 1 270 ? 15.504 -17.195 9.802 1.00 43.88 270 VAL A O 1
ATOM 2217 N N . SER A 1 271 ? 14.671 -18.902 10.963 1.00 41.03 271 SER A N 1
ATOM 2218 C CA . SER A 1 271 ? 15.872 -19.061 11.803 1.00 41.03 271 SER A CA 1
ATOM 2219 C C . SER A 1 271 ? 16.687 -20.334 11.530 1.00 41.03 271 SER A C 1
ATOM 2221 O O . SER A 1 271 ? 17.625 -20.589 12.277 1.00 41.03 271 SER A O 1
ATOM 2223 N N . ASN A 1 272 ? 16.351 -21.125 10.502 1.00 38.72 272 ASN A N 1
ATOM 2224 C CA . ASN A 1 272 ? 17.078 -22.353 10.126 1.00 38.72 272 ASN A CA 1
ATOM 2225 C 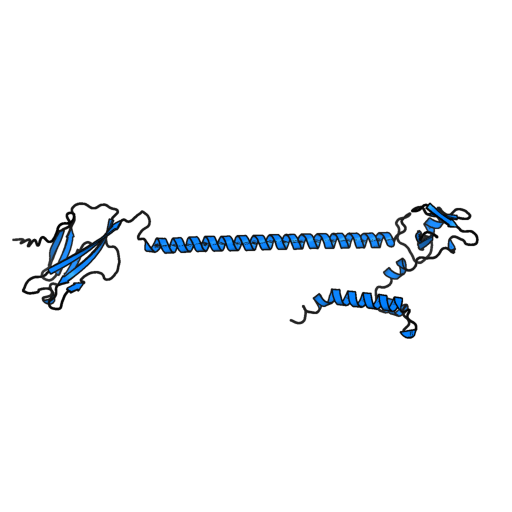C . ASN A 1 272 ? 17.255 -22.515 8.596 1.00 38.72 272 ASN A C 1
ATOM 2227 O O . ASN A 1 272 ? 17.203 -23.628 8.072 1.00 38.72 272 ASN A O 1
ATOM 2231 N N . CYS A 1 273 ? 17.466 -21.416 7.871 1.00 37.19 273 CYS A N 1
ATOM 2232 C CA . CYS A 1 273 ? 18.056 -21.423 6.527 1.00 37.19 273 CYS A CA 1
ATOM 2233 C C . CYS A 1 273 ? 19.163 -20.376 6.467 1.00 37.19 273 CYS A C 1
ATOM 2235 O O . CYS A 1 273 ? 18.925 -19.268 7.000 1.00 37.19 273 CYS A O 1
#

pLDDT: mean 71.48, std 17.86, range [22.05, 96.12]

Radius of gyration: 53.84 Å; chains: 1; bounding box: 100×57×125 Å

Organism: NCBI:txid1503980